Protein AF-A0A7W4EE30-F1 (afdb_monomer)

Structure (mmCIF, N/CA/C/O backbone):
data_AF-A0A7W4EE30-F1
#
_entry.id   AF-A0A7W4EE30-F1
#
loop_
_atom_site.group_PDB
_atom_site.id
_atom_site.type_symbol
_atom_site.label_atom_id
_atom_site.label_alt_id
_atom_site.label_comp_id
_atom_site.label_asym_id
_atom_site.label_entity_id
_atom_site.label_seq_id
_atom_site.pdbx_PDB_ins_code
_atom_site.Cartn_x
_atom_site.Cartn_y
_atom_site.Cartn_z
_atom_site.occupancy
_atom_site.B_iso_or_equiv
_atom_site.auth_seq_id
_atom_site.auth_comp_id
_atom_site.auth_asym_id
_atom_site.auth_atom_id
_atom_site.pdbx_PDB_model_num
ATOM 1 N N . MET A 1 1 ? 10.789 23.198 -12.317 1.00 53.81 1 MET A N 1
ATOM 2 C CA . MET A 1 1 ? 10.100 22.170 -13.122 1.00 53.81 1 MET A CA 1
ATOM 3 C C . MET A 1 1 ? 8.878 21.714 -12.362 1.00 53.81 1 MET A C 1
ATOM 5 O O . MET A 1 1 ? 9.008 21.386 -11.187 1.00 53.81 1 MET A O 1
ATOM 9 N N . THR A 1 2 ? 7.709 21.727 -12.994 1.00 63.34 2 THR A N 1
ATOM 10 C CA . THR A 1 2 ? 6.541 21.021 -12.452 1.00 63.34 2 THR A CA 1
ATOM 11 C C . THR A 1 2 ? 6.756 19.510 -12.590 1.00 63.34 2 THR A C 1
ATOM 13 O O . THR A 1 2 ? 7.568 19.068 -13.407 1.00 63.34 2 THR A O 1
ATOM 16 N N . TYR A 1 3 ? 6.055 18.710 -11.785 1.00 61.31 3 TYR A N 1
ATOM 17 C CA . TYR A 1 3 ? 6.127 17.244 -11.855 1.00 61.31 3 TYR A CA 1
ATOM 18 C C . TYR A 1 3 ? 5.843 16.723 -13.278 1.00 61.31 3 TYR A C 1
ATOM 20 O O . TYR A 1 3 ? 6.519 15.812 -13.751 1.00 61.31 3 TYR A O 1
ATOM 28 N N . ASP A 1 4 ? 4.943 17.396 -13.998 1.00 73.88 4 ASP A N 1
ATOM 29 C CA . ASP A 1 4 ? 4.566 17.063 -15.374 1.00 73.88 4 ASP A CA 1
ATOM 30 C C . ASP A 1 4 ? 5.704 17.288 -16.382 1.00 73.88 4 ASP A C 1
ATOM 32 O O . ASP A 1 4 ? 5.895 16.485 -17.292 1.00 73.88 4 ASP A O 1
ATOM 36 N N . GLN A 1 5 ? 6.520 18.334 -16.201 1.00 82.12 5 GLN A N 1
ATOM 37 C CA . GLN A 1 5 ? 7.685 18.588 -17.060 1.00 82.12 5 GLN A CA 1
ATOM 38 C C . GLN A 1 5 ? 8.786 17.547 -16.847 1.00 82.12 5 GLN A C 1
ATOM 40 O O . GLN A 1 5 ? 9.398 17.089 -17.811 1.00 82.12 5 GLN A O 1
ATOM 45 N N . ALA A 1 6 ? 9.026 17.160 -15.590 1.00 81.12 6 ALA A N 1
ATOM 46 C CA . ALA A 1 6 ? 9.995 16.120 -15.265 1.00 81.12 6 ALA A CA 1
ATOM 47 C C . ALA A 1 6 ? 9.551 14.763 -15.829 1.00 81.12 6 ALA A C 1
ATOM 49 O O . ALA A 1 6 ? 10.346 14.089 -16.475 1.00 81.12 6 ALA A O 1
ATOM 50 N N . GLY A 1 7 ? 8.274 14.401 -15.662 1.00 86.62 7 GLY A N 1
ATOM 51 C CA . GLY A 1 7 ? 7.726 13.161 -16.212 1.00 86.62 7 GLY A CA 1
ATOM 52 C C . GLY A 1 7 ? 7.786 13.103 -17.740 1.00 86.62 7 GLY A C 1
ATOM 53 O O . GLY A 1 7 ? 8.198 12.085 -18.293 1.00 86.62 7 GLY A O 1
ATOM 54 N N . ALA A 1 8 ? 7.453 14.203 -18.425 1.00 89.06 8 ALA A N 1
ATOM 55 C CA . ALA A 1 8 ? 7.544 14.289 -19.883 1.00 89.06 8 ALA A CA 1
ATOM 56 C C . ALA A 1 8 ? 8.989 14.147 -20.386 1.00 89.06 8 ALA A C 1
ATOM 58 O O . ALA A 1 8 ? 9.242 13.404 -21.334 1.00 89.06 8 ALA A O 1
ATOM 59 N N . LEU A 1 9 ? 9.948 14.813 -19.732 1.00 92.94 9 LEU A N 1
ATOM 60 C CA . LEU A 1 9 ? 11.363 14.687 -20.075 1.00 92.94 9 LEU A CA 1
ATOM 61 C C . LEU A 1 9 ? 11.877 13.267 -19.818 1.00 92.94 9 LEU A C 1
ATOM 63 O O . LEU A 1 9 ? 12.539 12.700 -20.682 1.00 92.94 9 LEU A O 1
ATOM 67 N N . SER A 1 10 ? 11.557 12.674 -18.665 1.00 93.38 10 SER A N 1
ATOM 68 C CA . SER A 1 10 ? 11.936 11.294 -18.354 1.00 93.38 10 SER A CA 1
ATOM 69 C C . SER A 1 10 ? 11.378 10.316 -19.384 1.00 93.38 10 SER A C 1
ATOM 71 O O . SER A 1 10 ? 12.135 9.508 -19.911 1.00 93.38 10 SER A O 1
ATOM 73 N N . GLY A 1 11 ? 10.094 10.432 -19.735 1.00 93.56 11 GLY A N 1
ATOM 74 C CA . GLY A 1 11 ? 9.482 9.608 -20.778 1.00 93.56 11 GLY A CA 1
ATOM 75 C C . GLY A 1 11 ? 10.150 9.796 -22.142 1.00 93.56 11 GLY A C 1
ATOM 76 O O . GLY A 1 11 ? 10.454 8.820 -22.822 1.00 93.56 11 GLY A O 1
ATOM 77 N N . PHE A 1 12 ? 10.459 11.039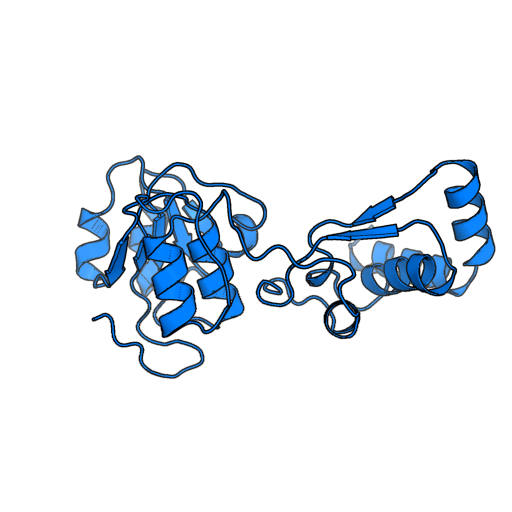 -22.527 1.00 95.12 12 PHE A N 1
ATOM 78 C CA . PHE A 1 12 ? 11.202 11.315 -23.758 1.00 95.12 12 PHE A CA 1
ATOM 79 C C . PHE A 1 12 ? 12.584 10.652 -23.758 1.00 95.12 12 PHE A C 1
ATOM 81 O O . PHE A 1 12 ? 12.954 10.030 -24.749 1.00 95.12 12 PHE A O 1
ATOM 88 N N . LEU A 1 13 ? 13.338 10.758 -22.660 1.00 96.62 13 LEU A N 1
ATOM 89 C CA . LEU A 1 13 ? 14.673 10.168 -22.550 1.00 96.62 13 LEU A CA 1
ATOM 90 C C . LEU A 1 13 ? 14.630 8.639 -22.626 1.00 96.62 13 LEU A C 1
ATOM 92 O O . LEU A 1 13 ? 15.415 8.067 -23.375 1.00 96.62 13 LEU A O 1
ATOM 96 N N . ILE A 1 14 ? 13.698 8.001 -21.910 1.00 96.62 14 ILE A N 1
ATOM 97 C CA . ILE A 1 14 ? 13.498 6.542 -21.938 1.00 96.62 14 ILE A CA 1
ATOM 98 C C . ILE A 1 14 ? 13.204 6.073 -23.363 1.00 96.62 14 ILE A C 1
ATOM 100 O O . ILE A 1 14 ? 13.838 5.143 -23.848 1.00 96.62 14 ILE A O 1
ATOM 104 N N . ASN A 1 15 ? 12.302 6.765 -24.062 1.00 94.81 15 ASN A N 1
ATOM 105 C CA . ASN A 1 15 ? 11.901 6.386 -25.414 1.00 94.81 15 ASN A CA 1
ATOM 106 C C . ASN A 1 15 ? 12.975 6.683 -26.469 1.00 94.81 15 ASN A C 1
ATOM 108 O O . ASN A 1 15 ? 13.097 5.955 -27.451 1.00 94.81 15 ASN A O 1
ATOM 112 N N . LYS A 1 16 ? 13.727 7.780 -26.317 1.00 97.62 16 LYS A N 1
ATOM 113 C CA . LYS A 1 16 ? 14.673 8.247 -27.340 1.00 97.62 16 LYS A CA 1
ATOM 114 C C . LYS A 1 16 ? 16.077 7.668 -27.172 1.00 97.62 16 LYS A C 1
ATOM 116 O O . LYS A 1 16 ? 16.767 7.501 -28.176 1.00 97.62 16 LYS A O 1
ATOM 121 N N . TYR A 1 17 ? 16.494 7.389 -25.938 1.00 97.62 17 TYR A N 1
ATOM 122 C CA . TYR A 1 17 ? 17.862 6.989 -25.596 1.00 97.62 17 TYR A CA 1
ATOM 123 C C . TYR A 1 17 ? 17.937 5.770 -24.646 1.00 97.62 17 TYR A C 1
ATOM 125 O O . TYR A 1 17 ? 18.686 5.817 -23.664 1.00 97.62 17 TYR A O 1
ATOM 133 N N . PRO A 1 18 ? 17.189 4.677 -24.896 1.00 97.00 18 PRO A N 1
ATOM 134 C CA . PRO A 1 18 ? 17.162 3.519 -23.997 1.00 97.00 18 PRO A CA 1
ATOM 135 C C . PRO A 1 18 ? 18.543 2.864 -23.840 1.00 97.00 18 PRO A C 1
ATOM 137 O O . PRO A 1 18 ? 18.979 2.600 -22.721 1.00 97.00 18 PRO A O 1
ATOM 140 N N . GLU A 1 19 ? 19.282 2.698 -24.940 1.00 97.38 19 GLU A N 1
ATOM 141 C CA . GLU A 1 19 ? 20.617 2.083 -24.940 1.00 97.38 19 GLU A CA 1
ATOM 142 C C . GLU A 1 19 ? 21.642 2.900 -24.154 1.00 97.38 19 GLU A C 1
ATOM 144 O O . GLU A 1 19 ? 22.445 2.354 -23.400 1.00 97.38 19 GLU A O 1
ATOM 149 N N . GLN A 1 20 ? 21.612 4.229 -24.282 1.00 98.06 20 GLN A N 1
ATOM 150 C CA . GLN A 1 20 ? 22.512 5.104 -23.535 1.00 98.06 20 GLN A CA 1
ATOM 151 C C . GLN A 1 20 ? 22.207 5.045 -22.039 1.00 98.06 20 GLN A C 1
ATOM 153 O O . GLN A 1 20 ? 23.133 5.026 -21.229 1.00 98.06 20 GLN A O 1
ATOM 158 N N . ILE A 1 21 ? 20.925 4.990 -21.667 1.00 97.44 21 ILE A N 1
ATOM 159 C CA . ILE A 1 21 ? 20.506 4.811 -20.276 1.00 97.44 21 ILE A CA 1
ATOM 160 C C . ILE A 1 21 ? 21.043 3.479 -19.744 1.00 97.44 21 ILE A C 1
ATOM 162 O O . ILE A 1 21 ? 21.737 3.472 -18.728 1.00 97.44 21 ILE A O 1
ATOM 166 N N . LEU A 1 22 ? 20.798 2.370 -20.447 1.00 97.50 22 LEU A N 1
ATOM 167 C CA . LEU A 1 22 ? 21.276 1.044 -20.048 1.00 97.50 22 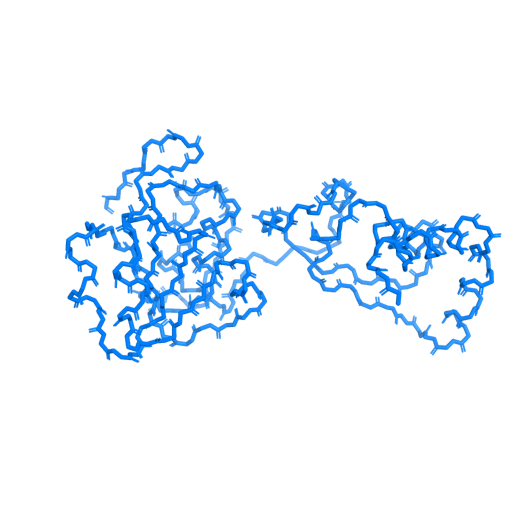LEU A CA 1
ATOM 168 C C . LEU A 1 22 ? 22.805 0.993 -19.951 1.00 97.50 22 LEU A C 1
ATOM 170 O O . LEU A 1 22 ? 23.330 0.474 -18.969 1.00 97.50 22 LEU A O 1
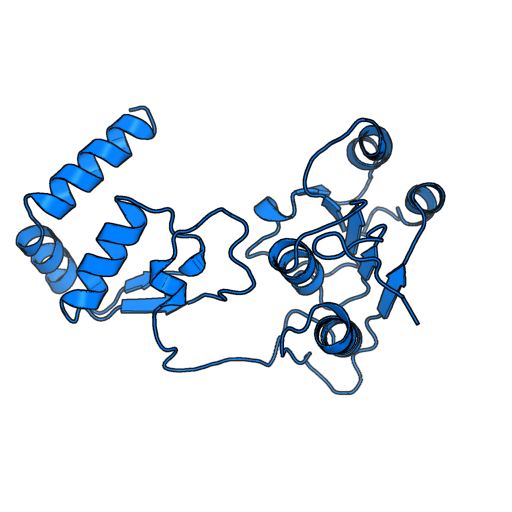ATOM 174 N N . TRP A 1 23 ? 23.532 1.581 -20.903 1.00 97.44 23 TRP A N 1
ATOM 175 C CA . TRP A 1 23 ? 24.995 1.657 -20.877 1.00 97.44 23 TRP A CA 1
ATOM 176 C C . TRP A 1 23 ? 25.520 2.444 -19.666 1.00 97.44 23 TRP A C 1
ATOM 178 O O . TRP A 1 23 ? 26.427 1.984 -18.963 1.00 97.44 23 TRP A O 1
ATOM 188 N N . ILE A 1 24 ? 24.924 3.604 -19.363 1.00 97.31 24 ILE A N 1
ATOM 189 C CA . ILE A 1 24 ? 25.284 4.393 -18.175 1.00 97.31 24 ILE A CA 1
ATOM 190 C C . ILE A 1 24 ? 25.030 3.586 -16.901 1.00 97.31 24 ILE A C 1
ATOM 192 O O . ILE A 1 24 ? 25.849 3.619 -15.986 1.00 97.31 24 ILE A O 1
ATOM 196 N N . LEU A 1 25 ? 23.913 2.863 -16.822 1.00 97.50 25 LEU A N 1
ATOM 197 C CA . LEU A 1 25 ? 23.580 2.093 -15.629 1.00 97.50 25 LEU A CA 1
ATOM 198 C C . LEU A 1 25 ? 24.493 0.875 -15.477 1.00 97.50 25 LEU A C 1
ATOM 200 O O . LEU A 1 25 ? 25.035 0.671 -14.396 1.00 97.50 25 LEU A O 1
ATOM 204 N N . ARG A 1 26 ? 24.746 0.126 -16.558 1.00 96.38 26 ARG A N 1
ATOM 205 C CA . ARG A 1 26 ? 25.605 -1.074 -16.547 1.00 96.38 26 ARG A CA 1
ATOM 206 C C . ARG A 1 26 ? 27.058 -0.738 -16.226 1.00 96.38 26 ARG A C 1
ATOM 208 O O . ARG A 1 26 ? 27.754 -1.544 -15.627 1.00 96.38 26 ARG A O 1
ATOM 215 N N . SER A 1 27 ? 27.521 0.454 -16.604 1.00 97.19 27 SER A N 1
ATOM 216 C CA . SER A 1 27 ? 28.877 0.915 -16.273 1.00 97.19 27 SER A CA 1
ATOM 217 C C . SER A 1 27 ? 29.039 1.381 -14.822 1.00 97.19 27 SER A C 1
ATOM 219 O O . SER A 1 27 ? 30.166 1.615 -14.390 1.00 97.19 27 SER A O 1
ATOM 221 N N . ARG A 1 28 ? 27.940 1.549 -14.073 1.00 97.12 28 ARG A N 1
ATOM 222 C CA . ARG A 1 28 ? 27.950 2.158 -12.732 1.00 97.12 28 ARG A CA 1
ATOM 223 C C . ARG A 1 28 ? 27.355 1.292 -11.631 1.00 97.12 28 ARG A C 1
ATOM 225 O O . ARG A 1 28 ? 27.687 1.512 -10.471 1.00 97.12 28 ARG A O 1
ATOM 232 N N . PHE A 1 29 ? 26.460 0.373 -11.970 1.00 97.31 29 PHE A N 1
ATOM 233 C CA . PHE A 1 29 ? 25.704 -0.413 -11.008 1.00 97.31 29 PHE A CA 1
ATOM 234 C C . PHE A 1 29 ? 25.729 -1.885 -11.396 1.00 97.31 29 PHE A C 1
ATOM 236 O O . PHE A 1 29 ? 25.366 -2.239 -12.515 1.00 97.31 29 PHE A O 1
ATOM 243 N N . ASP A 1 30 ? 26.081 -2.736 -10.434 1.00 96.75 30 ASP A N 1
ATOM 244 C CA . ASP A 1 30 ? 25.972 -4.187 -10.589 1.00 96.75 30 ASP A CA 1
ATOM 245 C C . ASP A 1 30 ? 24.509 -4.641 -10.606 1.00 96.75 30 ASP A C 1
ATOM 247 O O . ASP A 1 30 ? 24.169 -5.621 -11.260 1.00 96.75 30 ASP A O 1
ATOM 251 N N . TYR A 1 31 ? 23.643 -3.941 -9.865 1.00 96.75 31 TYR A N 1
ATOM 252 C CA . TYR A 1 31 ? 22.203 -4.169 -9.840 1.00 96.75 31 TYR A CA 1
ATOM 253 C C . TYR A 1 31 ? 21.437 -2.937 -9.340 1.00 96.75 31 TYR A C 1
ATOM 255 O O . TYR A 1 31 ? 22.001 -2.041 -8.709 1.00 96.75 31 TYR A O 1
ATOM 263 N N . ILE A 1 32 ? 20.127 -2.915 -9.587 1.00 97.12 32 ILE A N 1
ATOM 264 C CA . ILE A 1 32 ? 19.184 -1.903 -9.089 1.00 97.12 32 ILE A CA 1
ATOM 265 C C . ILE A 1 32 ? 18.094 -2.596 -8.267 1.00 97.12 32 ILE A C 1
ATOM 267 O O . ILE A 1 32 ? 17.583 -3.640 -8.659 1.00 97.12 32 ILE A O 1
ATOM 271 N N . ILE A 1 33 ? 17.718 -2.017 -7.125 1.00 97.44 33 ILE A N 1
ATOM 272 C CA . ILE A 1 33 ? 16.571 -2.472 -6.327 1.00 97.44 33 ILE A CA 1
ATOM 273 C C . ILE A 1 33 ? 15.458 -1.438 -6.447 1.00 97.44 33 ILE A C 1
ATOM 275 O O . ILE A 1 33 ? 15.692 -0.249 -6.232 1.00 97.44 33 ILE A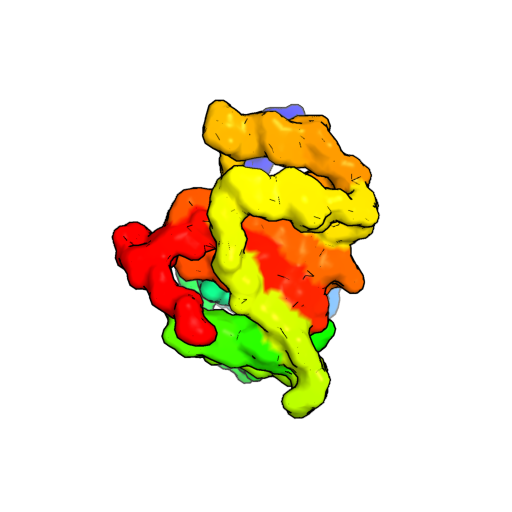 O 1
ATOM 279 N N . ILE A 1 34 ? 14.249 -1.901 -6.747 1.00 96.44 34 ILE A N 1
ATOM 280 C CA . ILE A 1 34 ? 13.035 -1.089 -6.734 1.00 96.44 34 ILE A CA 1
ATOM 281 C C . ILE A 1 34 ? 12.140 -1.624 -5.619 1.00 96.44 34 ILE A C 1
ATOM 283 O O . ILE A 1 34 ? 11.618 -2.731 -5.723 1.00 96.44 34 ILE A O 1
ATOM 287 N N . ASP A 1 35 ? 11.997 -0.844 -4.549 1.00 93.75 35 ASP A N 1
ATOM 288 C CA . ASP A 1 35 ? 11.079 -1.134 -3.445 1.00 93.75 35 ASP A CA 1
ATOM 289 C C . ASP A 1 35 ? 9.675 -0.589 -3.740 1.00 93.75 35 ASP A C 1
ATOM 291 O O . ASP A 1 35 ? 9.527 0.415 -4.440 1.00 93.75 35 ASP A O 1
ATOM 295 N N . GLU A 1 36 ? 8.652 -1.251 -3.199 1.00 92.75 36 GLU A N 1
ATOM 296 C CA . GLU A 1 36 ? 7.232 -0.989 -3.467 1.00 92.75 36 GLU A CA 1
ATOM 297 C C . GLU A 1 36 ? 6.915 -0.898 -4.977 1.00 92.75 36 GLU A C 1
ATOM 299 O O . GLU A 1 36 ? 6.183 -0.016 -5.434 1.00 92.75 36 GLU A O 1
ATOM 304 N N . ALA A 1 37 ? 7.474 -1.818 -5.770 1.00 95.88 37 ALA A N 1
ATOM 305 C CA . ALA A 1 37 ? 7.387 -1.812 -7.232 1.00 95.88 37 ALA A CA 1
ATOM 306 C C . ALA A 1 37 ? 5.940 -1.845 -7.774 1.00 95.88 37 ALA A C 1
ATOM 308 O O . ALA A 1 37 ? 5.664 -1.295 -8.839 1.00 95.88 37 ALA A O 1
ATOM 309 N N . GLN A 1 38 ? 4.990 -2.391 -7.012 1.00 95.12 38 GLN A N 1
ATOM 310 C CA . GLN A 1 38 ? 3.558 -2.362 -7.327 1.00 95.12 38 GLN A CA 1
ATOM 311 C C . GLN A 1 38 ? 2.932 -0.959 -7.294 1.00 95.12 38 GLN A C 1
ATOM 313 O O . GLN A 1 38 ? 1.811 -0.784 -7.761 1.00 95.12 38 GLN A O 1
ATOM 318 N N . ASP A 1 39 ? 3.596 0.028 -6.682 1.00 94.81 39 ASP A N 1
ATOM 319 C CA . ASP A 1 39 ? 3.132 1.419 -6.613 1.00 94.81 39 ASP A CA 1
ATOM 320 C C . ASP A 1 39 ? 3.726 2.294 -7.732 1.00 94.81 39 ASP A C 1
ATO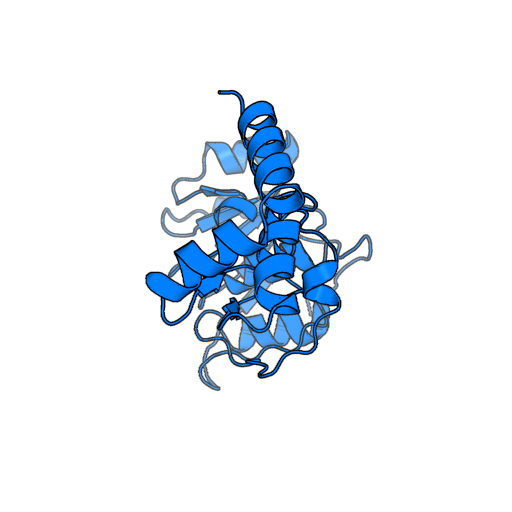M 322 O O . ASP A 1 39 ? 3.435 3.496 -7.790 1.00 94.81 39 ASP A O 1
ATOM 326 N N . LEU A 1 40 ? 4.555 1.733 -8.623 1.00 94.31 40 LEU A N 1
ATOM 327 C CA . LEU A 1 40 ? 5.047 2.458 -9.792 1.00 94.31 40 LEU A CA 1
ATOM 328 C C . LEU A 1 40 ? 3.864 2.872 -10.667 1.00 94.31 40 LEU A C 1
ATOM 330 O O . LEU A 1 40 ? 3.170 2.045 -11.246 1.00 94.31 40 LEU A O 1
ATOM 334 N N . GLN A 1 41 ? 3.615 4.177 -10.741 1.00 92.00 41 GLN A N 1
ATOM 335 C CA . GLN A 1 41 ? 2.558 4.730 -11.582 1.00 92.00 41 GLN A CA 1
ATOM 336 C C . GLN A 1 41 ? 2.882 4.508 -13.059 1.00 92.00 41 GLN A C 1
ATOM 338 O O . GLN A 1 41 ? 4.036 4.674 -13.468 1.00 92.00 41 GLN A O 1
ATOM 343 N N . SER A 1 42 ? 1.849 4.203 -13.848 1.00 89.62 42 SER A N 1
ATOM 344 C CA . SER A 1 42 ? 1.958 4.095 -15.303 1.00 89.62 42 SER A CA 1
ATOM 345 C C . SER A 1 42 ? 2.594 5.345 -15.921 1.00 89.62 42 SER A C 1
ATOM 347 O O . SER A 1 42 ? 2.392 6.469 -15.450 1.00 89.62 42 SER A O 1
ATOM 349 N N . GLY A 1 43 ? 3.357 5.135 -16.993 1.00 90.38 43 GLY A N 1
ATOM 350 C CA . GLY A 1 43 ? 4.216 6.142 -17.611 1.00 90.38 43 GLY A CA 1
ATOM 351 C C . GLY A 1 43 ? 5.669 5.974 -17.174 1.00 90.38 43 GLY A C 1
ATOM 352 O O . GLY A 1 43 ? 6.087 4.884 -16.796 1.00 90.38 43 GLY A O 1
ATOM 353 N N . PHE A 1 44 ? 6.439 7.067 -17.171 1.00 92.75 44 PHE A N 1
ATOM 354 C CA . PHE A 1 44 ? 7.909 7.009 -17.152 1.00 92.75 44 PHE A CA 1
ATOM 355 C C . PHE A 1 44 ? 8.536 6.165 -16.025 1.00 92.75 44 PHE A C 1
ATOM 357 O O . PHE A 1 44 ? 9.631 5.645 -16.203 1.00 92.75 44 PHE A O 1
ATOM 364 N N . ARG A 1 45 ? 7.894 6.044 -14.854 1.00 93.38 45 ARG A N 1
ATOM 365 C CA . ARG A 1 45 ? 8.415 5.231 -13.741 1.00 93.38 45 ARG A CA 1
ATOM 366 C C . ARG A 1 45 ? 8.286 3.740 -14.024 1.00 93.38 45 ARG A C 1
ATOM 368 O O . ARG A 1 45 ? 9.254 3.006 -13.851 1.00 93.38 45 ARG A O 1
ATOM 375 N N . GLU A 1 46 ? 7.100 3.317 -14.448 1.00 94.88 46 GLU A N 1
ATOM 376 C CA . GLU A 1 46 ? 6.847 1.941 -14.867 1.00 94.88 46 GLU A CA 1
ATOM 377 C C . GLU A 1 46 ? 7.625 1.615 -16.150 1.00 94.88 46 GLU A C 1
ATOM 379 O O . GLU A 1 46 ? 8.259 0.570 -16.221 1.00 94.88 46 GLU A O 1
ATOM 384 N N . ASP A 1 47 ? 7.671 2.537 -17.115 1.00 95.56 47 ASP A N 1
ATOM 385 C CA . ASP A 1 47 ? 8.401 2.360 -18.378 1.00 95.56 47 ASP A CA 1
ATOM 386 C C . ASP A 1 47 ? 9.912 2.227 -18.155 1.00 95.56 47 ASP A C 1
ATOM 388 O O . ASP A 1 47 ? 10.572 1.431 -18.816 1.00 95.56 47 ASP A O 1
ATOM 392 N N . PHE A 1 48 ? 10.475 2.962 -17.192 1.00 96.31 48 PHE A N 1
ATOM 393 C CA . PHE A 1 48 ? 11.875 2.795 -16.813 1.00 96.31 48 PHE A CA 1
ATOM 394 C C . PHE A 1 48 ? 12.130 1.429 -16.171 1.00 96.31 48 PHE A C 1
ATOM 396 O O . PHE A 1 48 ? 13.117 0.776 -16.494 1.00 96.31 48 PHE A O 1
ATOM 403 N N . ALA A 1 49 ? 11.248 0.976 -15.279 1.00 96.94 49 ALA A N 1
ATOM 404 C CA . ALA A 1 49 ? 11.391 -0.336 -14.657 1.00 96.94 49 ALA A CA 1
ATOM 405 C C . ALA A 1 49 ? 11.260 -1.475 -15.688 1.00 96.94 49 ALA A C 1
ATOM 407 O O . ALA A 1 49 ? 12.067 -2.403 -15.653 1.00 96.94 49 ALA A O 1
ATOM 408 N N . LYS A 1 50 ? 10.333 -1.348 -16.650 1.00 96.75 50 LYS A N 1
ATOM 409 C CA . LYS A 1 50 ? 10.222 -2.222 -17.829 1.00 96.75 50 LYS A CA 1
ATOM 410 C C . LYS A 1 50 ? 11.494 -2.215 -18.661 1.00 96.75 50 LYS A C 1
ATOM 412 O O . LYS A 1 50 ? 12.024 -3.276 -18.938 1.00 96.75 50 LYS A O 1
ATOM 417 N N . LEU A 1 51 ? 12.042 -1.038 -18.980 1.00 97.62 51 LEU A N 1
ATOM 418 C CA . LEU A 1 51 ? 13.294 -0.924 -19.733 1.00 97.62 51 LEU A CA 1
ATOM 419 C C . LEU A 1 51 ? 14.419 -1.738 -19.080 1.00 97.62 51 LEU A C 1
ATOM 421 O O . LEU A 1 51 ? 15.145 -2.435 -19.782 1.00 97.62 51 LEU A O 1
ATOM 425 N N . LEU A 1 52 ? 14.568 -1.661 -17.754 1.00 97.44 52 LEU A N 1
ATOM 426 C CA . LEU A 1 52 ? 15.567 -2.455 -17.035 1.00 97.44 52 LEU A CA 1
ATOM 427 C C . LEU A 1 52 ? 15.263 -3.955 -17.117 1.00 97.44 52 LEU A C 1
ATOM 429 O O . LEU A 1 52 ? 16.149 -4.736 -17.456 1.00 97.44 52 LEU A O 1
ATOM 433 N N . TYR A 1 53 ? 14.025 -4.339 -16.810 1.00 96.31 53 TYR A N 1
ATOM 434 C CA . TYR A 1 53 ? 13.595 -5.734 -16.748 1.00 96.31 53 TYR A CA 1
ATOM 435 C C . TYR A 1 53 ? 13.666 -6.431 -18.115 1.00 96.31 53 TYR A C 1
ATOM 437 O O . TYR A 1 53 ? 14.295 -7.475 -18.237 1.00 96.31 53 TYR A O 1
ATOM 445 N N . ASP A 1 54 ? 13.105 -5.813 -19.155 1.00 95.81 54 ASP A N 1
ATOM 446 C CA . ASP A 1 54 ? 12.994 -6.368 -20.510 1.00 95.81 54 ASP A CA 1
ATOM 447 C C . ASP A 1 54 ? 14.349 -6.459 -21.236 1.00 95.81 54 ASP A C 1
ATOM 449 O O . ASP A 1 54 ? 14.460 -7.135 -22.256 1.00 95.81 54 ASP A O 1
ATOM 453 N N . ASN A 1 55 ? 15.382 -5.774 -20.732 1.00 96.44 55 ASN A N 1
ATOM 454 C CA . ASN A 1 55 ? 16.738 -5.789 -21.293 1.00 96.44 55 ASN A CA 1
ATOM 455 C C . ASN A 1 55 ? 17.735 -6.545 -20.407 1.00 96.44 55 ASN A C 1
ATOM 457 O O . ASN A 1 55 ? 18.934 -6.240 -20.436 1.00 96.44 55 ASN A O 1
ATOM 461 N N . ASP A 1 56 ? 17.254 -7.482 -19.585 1.00 94.19 56 ASP A N 1
ATOM 462 C CA . ASP A 1 56 ? 18.067 -8.329 -18.704 1.00 94.19 56 ASP A CA 1
ATOM 463 C C . ASP A 1 56 ? 19.061 -7.526 -17.843 1.00 94.19 56 ASP A C 1
ATOM 465 O O . ASP A 1 56 ? 20.188 -7.957 -17.567 1.00 94.19 56 ASP A O 1
ATOM 469 N N . PHE A 1 57 ? 18.693 -6.301 -17.449 1.00 96.69 57 PHE A N 1
ATOM 470 C CA . PHE A 1 57 ? 19.469 -5.564 -16.462 1.00 96.69 57 PHE A CA 1
ATOM 471 C C . PHE A 1 57 ? 19.261 -6.236 -15.096 1.00 96.69 57 PHE A C 1
ATOM 473 O O . PHE A 1 57 ? 18.120 -6.565 -14.768 1.00 96.69 57 PHE A O 1
ATOM 480 N N . PRO A 1 58 ? 20.298 -6.404 -14.252 1.00 95.31 58 PRO A N 1
ATOM 481 C CA . PRO A 1 58 ? 20.124 -6.992 -12.926 1.00 95.31 58 PRO A CA 1
ATOM 482 C C . PRO A 1 58 ? 19.249 -6.100 -12.028 1.00 95.31 58 PRO A C 1
ATOM 484 O O . PRO A 1 58 ? 19.726 -5.197 -11.340 1.00 95.31 58 PRO A O 1
ATOM 487 N N . VAL A 1 59 ? 17.938 -6.328 -12.042 1.00 96.69 59 VAL A N 1
ATOM 488 C CA . VAL A 1 59 ? 16.953 -5.576 -11.262 1.00 96.69 59 VAL A CA 1
ATOM 489 C C . VAL A 1 59 ? 16.269 -6.497 -10.259 1.00 96.69 59 VAL A C 1
ATOM 491 O O . VAL A 1 59 ? 15.914 -7.628 -10.571 1.00 96.69 59 VAL A O 1
ATOM 494 N N . ARG A 1 60 ? 16.092 -6.018 -9.026 1.00 96.62 60 ARG A N 1
ATOM 495 C CA . ARG A 1 60 ? 15.317 -6.701 -7.985 1.00 96.62 60 ARG A CA 1
ATOM 496 C C . ARG A 1 60 ? 14.078 -5.880 -7.682 1.00 96.62 60 ARG A C 1
ATOM 498 O O . ARG A 1 60 ? 14.179 -4.784 -7.130 1.00 96.62 60 ARG A O 1
ATOM 505 N N . LEU A 1 61 ? 12.924 -6.416 -8.053 1.00 96.75 61 LEU A N 1
ATOM 506 C CA . LEU A 1 61 ? 11.629 -5.797 -7.812 1.00 96.75 61 LEU A CA 1
ATOM 507 C C . LEU A 1 61 ? 11.070 -6.348 -6.500 1.00 96.75 61 LEU A C 1
ATOM 509 O O . LEU A 1 61 ? 10.802 -7.540 -6.386 1.00 96.75 61 LEU A O 1
ATOM 513 N N . LEU A 1 62 ? 10.928 -5.488 -5.497 1.00 95.56 62 LEU A N 1
ATOM 514 C CA . LEU A 1 62 ? 10.343 -5.834 -4.208 1.00 95.56 62 LEU A CA 1
ATOM 515 C C . LEU A 1 62 ? 8.968 -5.179 -4.120 1.00 95.56 62 LEU A C 1
ATOM 517 O O . LEU A 1 62 ? 8.832 -3.973 -4.321 1.00 95.56 62 LEU A O 1
ATOM 521 N N . GLY A 1 63 ? 7.940 -5.963 -3.826 1.00 93.69 63 GLY A N 1
ATOM 522 C CA . GLY A 1 63 ? 6.583 -5.447 -3.755 1.00 93.69 63 GLY A CA 1
ATOM 523 C C . GLY A 1 63 ? 5.574 -6.494 -3.318 1.00 93.69 63 GLY A C 1
ATOM 524 O O . GLY A 1 63 ? 5.885 -7.672 -3.174 1.00 93.69 63 GLY A O 1
ATOM 525 N N . ASP A 1 64 ? 4.351 -6.031 -3.096 1.00 93.50 64 ASP A N 1
ATOM 526 C CA . ASP A 1 64 ? 3.194 -6.862 -2.771 1.00 93.50 64 ASP A CA 1
ATOM 527 C C . ASP A 1 64 ? 1.985 -6.297 -3.516 1.00 93.50 64 ASP A C 1
ATOM 529 O O . ASP A 1 64 ? 1.491 -5.218 -3.170 1.00 93.50 64 ASP A O 1
ATOM 533 N N . SER A 1 65 ? 1.508 -7.016 -4.534 1.00 92.19 65 SER A N 1
ATOM 534 C CA . SER A 1 65 ? 0.361 -6.636 -5.369 1.00 92.19 65 SER A CA 1
ATOM 535 C C . SER A 1 65 ? -0.911 -6.378 -4.561 1.00 92.19 65 SER A C 1
ATOM 537 O O . SER A 1 65 ? -1.712 -5.511 -4.919 1.00 92.19 65 SER A O 1
ATOM 539 N N . ASN A 1 66 ? -1.072 -7.034 -3.406 1.00 93.31 66 ASN A N 1
ATOM 540 C CA . ASN A 1 66 ? -2.194 -6.775 -2.508 1.00 93.31 66 ASN A CA 1
ATOM 541 C C . ASN A 1 66 ? -2.074 -5.420 -1.797 1.00 93.31 66 ASN A C 1
ATOM 543 O O . ASN A 1 66 ? -3.029 -4.994 -1.156 1.00 93.31 66 ASN A O 1
ATOM 547 N N . GLN A 1 67 ? -0.943 -4.715 -1.894 1.00 93.19 67 GLN A N 1
ATOM 548 C CA . GLN A 1 67 ? -0.708 -3.401 -1.284 1.00 93.19 67 GLN A CA 1
ATOM 549 C C . GLN A 1 67 ? -0.623 -2.252 -2.293 1.00 93.19 67 GLN A C 1
ATOM 551 O O . GLN A 1 67 ? -0.245 -1.155 -1.882 1.00 93.19 67 GLN A O 1
ATOM 556 N N . ASN A 1 68 ? -0.987 -2.428 -3.571 1.00 94.31 68 ASN A N 1
ATOM 557 C CA . ASN A 1 68 ? -1.071 -1.297 -4.507 1.00 94.31 68 ASN A CA 1
ATOM 558 C C . ASN A 1 68 ? -2.210 -0.350 -4.086 1.00 94.31 68 ASN A C 1
ATOM 560 O O . ASN A 1 68 ? -3.373 -0.531 -4.450 1.00 94.31 68 ASN A O 1
ATOM 564 N N . ILE A 1 69 ? -1.884 0.643 -3.256 1.00 92.75 69 ILE A N 1
ATOM 565 C CA . ILE A 1 69 ? -2.820 1.652 -2.732 1.00 92.75 69 ILE A CA 1
ATOM 566 C C . ILE A 1 69 ? -2.525 3.046 -3.283 1.00 92.75 69 ILE A C 1
ATOM 568 O O . ILE A 1 69 ? -3.332 3.963 -3.097 1.00 92.75 69 ILE A O 1
ATOM 572 N N . ASN A 1 70 ? -1.386 3.216 -3.958 1.00 91.25 70 ASN A N 1
ATOM 573 C CA . ASN A 1 70 ? -0.967 4.483 -4.550 1.00 91.25 70 ASN A CA 1
ATOM 574 C C . ASN A 1 70 ? -1.358 4.623 -6.028 1.00 91.25 70 ASN A C 1
ATOM 576 O O . ASN A 1 70 ? -1.129 5.686 -6.605 1.00 91.25 70 ASN A O 1
ATOM 580 N N . GLY A 1 71 ? -2.042 3.620 -6.589 1.00 89.06 71 GLY A N 1
ATOM 581 C CA . GLY A 1 71 ? -2.488 3.634 -7.980 1.00 89.06 71 GLY A CA 1
ATOM 582 C C . GLY A 1 71 ? -1.331 3.376 -8.937 1.00 89.06 71 GLY A C 1
ATOM 583 O O . GLY A 1 71 ? -1.219 4.067 -9.946 1.00 89.06 71 GLY A 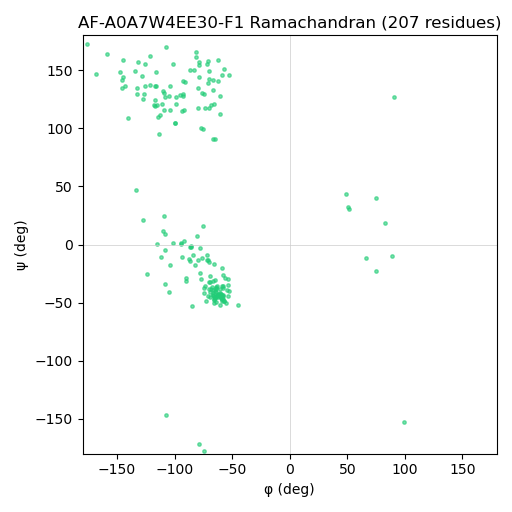O 1
ATOM 584 N N . GLY A 1 72 ? -0.445 2.445 -8.574 1.00 91.62 72 GLY A N 1
ATOM 585 C CA . GLY A 1 72 ? 0.536 1.906 -9.505 1.00 91.62 72 GLY A CA 1
ATOM 586 C C . GLY A 1 72 ? -0.153 1.192 -10.665 1.00 91.62 72 GLY A C 1
ATOM 587 O O . GLY A 1 72 ? -1.327 0.822 -10.549 1.00 91.62 72 GLY A O 1
ATOM 588 N N . GLY A 1 73 ? 0.557 1.047 -11.779 1.00 91.94 73 GLY A N 1
ATOM 589 C CA . GLY A 1 73 ? 0.039 0.364 -12.954 1.00 91.94 73 GLY A CA 1
ATOM 590 C C . GLY A 1 73 ? -0.003 -1.155 -12.794 1.00 91.94 73 GLY A C 1
ATOM 591 O O . GLY A 1 73 ? 0.293 -1.716 -11.735 1.00 91.94 73 GLY A O 1
ATOM 592 N N . ASP A 1 74 ? -0.420 -1.826 -13.864 1.00 92.50 74 ASP A N 1
ATOM 593 C CA . ASP A 1 74 ? -0.691 -3.264 -13.845 1.00 92.50 74 ASP A CA 1
ATOM 594 C C . ASP A 1 74 ? 0.541 -4.120 -14.142 1.00 92.50 74 ASP A C 1
ATOM 596 O O . ASP A 1 74 ? 0.499 -5.326 -13.912 1.00 92.50 74 ASP A O 1
ATOM 600 N N . TRP A 1 75 ? 1.636 -3.524 -14.626 1.00 95.31 75 TRP A N 1
ATOM 601 C CA . TRP A 1 75 ? 2.811 -4.274 -15.074 1.00 95.31 75 TRP A CA 1
ATOM 602 C C . TRP A 1 75 ? 3.374 -5.180 -13.981 1.00 95.31 75 TRP A C 1
ATOM 604 O O . TRP A 1 75 ? 3.548 -6.371 -14.215 1.00 95.31 75 TRP A O 1
ATOM 614 N N . PHE A 1 76 ? 3.574 -4.655 -12.768 1.00 95.38 76 PHE A N 1
ATOM 615 C CA . PHE A 1 76 ? 4.092 -5.452 -11.653 1.00 95.38 76 PHE A CA 1
ATOM 616 C C . PHE A 1 76 ? 3.199 -6.663 -11.339 1.00 95.38 76 PHE A C 1
ATOM 618 O O . PHE A 1 76 ? 3.703 -7.740 -11.048 1.00 95.38 76 PHE A O 1
ATOM 625 N N . ASN A 1 77 ? 1.874 -6.513 -11.448 1.00 91.38 77 ASN A N 1
ATOM 626 C CA . ASN A 1 77 ? 0.917 -7.591 -11.175 1.00 91.38 77 ASN A CA 1
ATOM 627 C C . ASN A 1 77 ? 0.909 -8.686 -12.255 1.00 91.38 77 ASN A C 1
ATOM 629 O O . ASN A 1 77 ? 0.294 -9.728 -12.048 1.00 91.38 77 ASN A O 1
ATOM 633 N N . GLN A 1 78 ? 1.528 -8.437 -13.411 1.00 93.62 78 GLN A N 1
ATOM 634 C CA . GLN A 1 78 ? 1.646 -9.393 -14.516 1.00 93.62 78 GLN A CA 1
ATOM 635 C C . GLN A 1 78 ? 2.952 -10.193 -14.456 1.00 93.62 78 GLN A C 1
ATOM 637 O O . GLN A 1 78 ? 3.111 -11.152 -15.210 1.00 93.62 78 GLN A O 1
ATOM 642 N N . LEU A 1 79 ? 3.886 -9.802 -13.586 1.00 93.62 79 LEU A N 1
ATOM 643 C CA . LEU A 1 79 ? 5.147 -10.506 -13.401 1.00 93.62 79 LEU A CA 1
ATOM 644 C C . LEU A 1 79 ? 4.940 -11.748 -12.535 1.00 93.62 79 LEU A C 1
ATOM 646 O O . LEU A 1 79 ? 4.171 -11.738 -11.574 1.00 93.62 79 LEU A O 1
ATOM 650 N N . ASN A 1 80 ? 5.682 -12.807 -12.847 1.00 92.25 80 ASN A N 1
ATOM 651 C CA . ASN A 1 80 ? 5.804 -13.944 -11.945 1.00 92.25 80 ASN A CA 1
ATOM 652 C C . ASN A 1 80 ? 6.823 -13.602 -10.858 1.00 92.25 80 ASN A C 1
ATOM 654 O O . ASN A 1 80 ? 7.901 -13.088 -11.153 1.00 92.25 80 ASN A O 1
ATOM 658 N N . SER A 1 81 ? 6.496 -13.899 -9.604 1.00 91.81 81 SER A N 1
ATOM 659 C CA . SER A 1 81 ? 7.447 -13.768 -8.505 1.00 91.81 81 SER A CA 1
ATOM 660 C C . SER A 1 81 ? 8.472 -14.898 -8.548 1.00 91.81 81 SER A C 1
ATOM 662 O O . SER A 1 81 ? 8.093 -16.071 -8.548 1.00 91.81 81 SER A O 1
ATOM 664 N N . ASP A 1 82 ? 9.756 -14.557 -8.472 1.00 93.06 82 ASP A N 1
ATOM 665 C CA . ASP A 1 82 ? 10.816 -15.550 -8.251 1.00 93.06 82 ASP A CA 1
ATOM 666 C C . ASP A 1 82 ? 10.748 -16.141 -6.834 1.00 93.06 82 ASP A C 1
ATOM 668 O O . ASP A 1 82 ? 11.081 -17.304 -6.603 1.00 93.06 82 ASP A O 1
ATOM 672 N N . GLU A 1 83 ? 10.314 -15.330 -5.864 1.00 93.69 83 GLU A N 1
ATOM 673 C CA . GLU A 1 83 ? 10.168 -15.720 -4.468 1.00 93.69 83 GLU A CA 1
ATOM 674 C C . GLU A 1 83 ? 8.969 -15.019 -3.818 1.00 93.69 83 GLU A C 1
ATOM 676 O O . GLU A 1 83 ? 8.812 -13.802 -3.915 1.00 93.69 83 GLU A O 1
ATOM 681 N N . GLU A 1 84 ? 8.167 -15.781 -3.071 1.00 92.06 84 GLU A N 1
ATOM 682 C CA . GLU A 1 84 ? 7.082 -15.248 -2.249 1.00 92.06 84 GLU A CA 1
ATOM 683 C C . GLU A 1 84 ? 7.402 -15.386 -0.756 1.00 92.06 84 GLU A C 1
ATOM 685 O O . GLU A 1 84 ? 7.785 -16.448 -0.254 1.00 92.06 84 GLU A O 1
ATOM 690 N N . LYS A 1 85 ? 7.215 -14.297 -0.005 1.00 91.19 85 LYS A N 1
ATOM 691 C CA . LYS A 1 85 ? 7.399 -14.266 1.452 1.00 91.19 85 LYS A CA 1
ATOM 692 C C . LYS A 1 85 ? 6.066 -14.033 2.151 1.00 91.19 85 LYS A C 1
ATOM 694 O O . LYS A 1 85 ? 5.671 -12.901 2.401 1.00 91.19 85 LYS A O 1
ATOM 699 N N . THR A 1 86 ? 5.416 -15.112 2.574 1.00 89.94 86 THR A N 1
ATOM 700 C CA . THR A 1 86 ? 4.141 -15.033 3.312 1.00 89.94 86 THR A CA 1
ATOM 701 C C . THR A 1 86 ? 4.318 -14.804 4.815 1.00 89.94 86 THR A C 1
ATOM 703 O O . THR A 1 86 ? 3.350 -14.545 5.523 1.00 89.94 86 THR A O 1
ATOM 706 N N . ARG A 1 87 ? 5.545 -14.878 5.349 1.00 90.56 87 ARG A N 1
ATOM 707 C CA . ARG A 1 87 ? 5.820 -14.640 6.776 1.00 90.56 87 ARG A CA 1
ATOM 708 C C . ARG A 1 87 ? 6.175 -13.180 7.041 1.00 90.56 87 ARG A C 1
ATOM 710 O O . ARG A 1 87 ? 7.229 -12.698 6.636 1.00 90.56 87 ARG A O 1
ATOM 717 N N . SER A 1 88 ? 5.327 -12.503 7.802 1.00 87.69 88 SER A N 1
ATOM 718 C CA . SER A 1 88 ? 5.500 -11.127 8.237 1.00 87.69 88 SER A CA 1
ATOM 719 C C . SER A 1 88 ? 6.187 -11.030 9.593 1.00 87.69 88 SER A C 1
ATOM 721 O O . SER A 1 88 ? 5.732 -11.571 10.598 1.00 87.69 88 SER A O 1
ATOM 723 N N . CYS A 1 89 ? 7.251 -10.234 9.643 1.00 85.75 89 CYS A N 1
ATOM 724 C CA . CYS A 1 89 ? 7.863 -9.775 10.892 1.00 85.75 89 CYS A CA 1
ATOM 725 C C . CYS A 1 89 ? 7.202 -8.503 11.450 1.00 85.75 89 CYS A C 1
ATOM 727 O O . CYS A 1 89 ? 7.636 -8.005 12.486 1.00 85.75 89 CYS A O 1
ATOM 729 N N . ARG A 1 90 ? 6.203 -7.950 10.748 1.00 83.12 90 ARG A N 1
ATOM 730 C CA . ARG A 1 90 ? 5.560 -6.659 11.055 1.00 83.12 90 ARG A CA 1
ATOM 731 C C . ARG A 1 90 ? 4.088 -6.794 11.444 1.00 83.12 90 ARG A C 1
ATOM 733 O O . ARG A 1 90 ? 3.458 -5.781 11.699 1.00 83.12 90 ARG A O 1
ATOM 740 N N . CYS A 1 91 ? 3.562 -8.017 11.470 1.00 88.00 91 CYS A N 1
ATOM 741 C CA . CYS A 1 91 ? 2.184 -8.371 11.802 1.00 88.00 91 CYS A CA 1
ATOM 742 C C . CYS A 1 91 ? 2.207 -9.535 12.796 1.00 88.00 91 CYS A C 1
ATOM 744 O O . CYS A 1 91 ? 2.983 -10.480 12.630 1.00 88.00 91 CYS A O 1
ATOM 746 N N . SER A 1 92 ? 1.390 -9.449 13.843 1.00 91.06 92 SER A N 1
ATOM 747 C CA . SER A 1 92 ? 1.170 -10.557 14.776 1.00 91.06 92 SER A CA 1
ATOM 748 C C . SER A 1 92 ? 0.334 -11.656 14.128 1.00 91.06 92 SER A C 1
ATOM 750 O O . SER A 1 92 ? -0.448 -11.409 13.212 1.00 91.06 92 SER A O 1
ATOM 752 N N . GLU A 1 93 ? 0.471 -12.886 14.611 1.00 92.50 93 GLU A N 1
ATOM 753 C CA . GLU A 1 93 ? -0.246 -14.035 14.064 1.00 92.50 93 GLU A CA 1
ATOM 754 C C . GLU A 1 93 ? -1.760 -13.893 14.238 1.00 92.50 93 GLU A C 1
ATOM 756 O O . GLU A 1 93 ? -2.496 -14.251 13.325 1.00 92.50 93 GLU A O 1
ATOM 761 N N . GLY A 1 94 ? -2.244 -13.303 15.337 1.00 92.50 94 GLY A N 1
ATOM 762 C CA . GLY A 1 94 ? -3.675 -13.030 15.506 1.00 92.50 94 GLY A CA 1
ATOM 763 C C . GLY A 1 94 ? -4.235 -12.051 14.461 1.00 92.50 94 GLY A C 1
ATOM 764 O O . GLY A 1 94 ? -5.263 -12.333 13.840 1.00 92.50 94 GLY A O 1
ATOM 765 N N . VAL A 1 95 ? -3.518 -10.958 14.170 1.00 94.06 95 VAL A N 1
ATOM 766 C CA . VAL A 1 95 ? -3.892 -10.005 13.108 1.00 94.06 95 VAL A CA 1
ATOM 767 C C . VAL A 1 95 ? -3.799 -10.658 11.730 1.00 94.06 95 VAL A C 1
ATOM 769 O O . VAL A 1 95 ? -4.717 -10.541 10.920 1.00 94.06 95 VAL A O 1
ATOM 772 N N . CYS A 1 96 ? -2.722 -11.394 11.467 1.00 94.44 96 CYS A N 1
ATOM 773 C CA . CYS A 1 96 ? -2.505 -12.087 10.204 1.00 94.44 96 CYS A CA 1
ATOM 774 C C . CYS A 1 96 ? -3.559 -13.186 9.968 1.00 94.44 96 CYS A C 1
ATOM 776 O O . CYS A 1 96 ? -4.086 -13.304 8.864 1.00 94.44 96 CYS A O 1
ATOM 778 N N . LYS A 1 97 ? -3.970 -13.921 11.008 1.00 94.00 97 LYS A N 1
ATOM 779 C CA . LYS A 1 97 ? -5.086 -14.876 10.952 1.00 94.00 97 LYS A CA 1
ATOM 780 C C . LYS A 1 97 ? -6.394 -14.197 10.573 1.00 94.00 97 LYS A C 1
ATOM 782 O O . LYS A 1 97 ? -7.103 -14.704 9.705 1.00 94.00 97 LYS A O 1
ATOM 787 N N . TRP A 1 98 ? -6.693 -13.050 11.179 1.00 94.50 98 TRP A N 1
ATOM 788 C CA . TRP A 1 98 ? -7.876 -12.274 10.822 1.00 94.50 98 TRP A CA 1
ATOM 789 C C . TRP A 1 98 ? -7.818 -11.801 9.362 1.00 94.50 98 TRP A C 1
ATOM 791 O O . TRP A 1 98 ? -8.798 -11.945 8.633 1.00 94.50 98 TRP A O 1
ATOM 801 N N . ILE A 1 99 ? -6.658 -11.319 8.895 1.00 95.31 99 ILE A N 1
ATOM 802 C CA . ILE A 1 99 ? -6.442 -10.934 7.488 1.00 95.31 99 ILE A CA 1
ATOM 803 C C . ILE A 1 99 ? -6.728 -12.117 6.557 1.00 95.31 99 ILE A C 1
ATOM 805 O O . ILE A 1 99 ? -7.492 -11.961 5.605 1.00 95.31 99 ILE A O 1
ATOM 809 N N . ARG A 1 100 ? -6.190 -13.308 6.844 1.00 95.38 100 ARG A N 1
ATOM 810 C CA . ARG A 1 100 ? -6.450 -14.509 6.034 1.00 95.38 100 ARG A CA 1
ATOM 811 C C . ARG A 1 100 ? -7.944 -14.835 5.955 1.00 95.38 100 ARG A C 1
ATOM 813 O O . ARG A 1 100 ? -8.448 -15.118 4.876 1.00 95.38 100 ARG A O 1
ATOM 820 N N . GLN A 1 101 ? -8.658 -14.763 7.079 1.00 94.62 101 GLN A N 1
ATOM 821 C CA . GLN A 1 101 ? -10.076 -15.133 7.160 1.00 94.62 101 GLN A CA 1
ATOM 822 C C . GLN A 1 101 ? -11.022 -14.102 6.535 1.00 94.62 101 GLN A C 1
ATOM 824 O O . GLN A 1 101 ? -12.030 -14.479 5.940 1.00 94.62 101 GLN A O 1
ATOM 829 N N . VAL A 1 102 ? -10.727 -12.810 6.693 1.00 94.81 102 VAL A N 1
ATOM 830 C CA . VAL A 1 102 ? -11.652 -11.728 6.325 1.00 94.81 102 VAL A CA 1
ATOM 831 C C . VAL A 1 102 ? -11.238 -11.018 5.044 1.00 94.81 102 VAL A C 1
ATOM 833 O O . VAL A 1 102 ? -12.087 -10.674 4.223 1.00 94.81 102 VAL A O 1
ATOM 836 N N . VAL A 1 103 ? -9.941 -10.771 4.876 1.00 94.62 103 VAL A N 1
ATOM 837 C CA . VAL A 1 103 ? -9.398 -10.036 3.728 1.00 94.62 103 VAL A CA 1
ATOM 838 C C . VAL A 1 103 ? -9.042 -10.979 2.579 1.00 94.62 103 VAL A C 1
ATOM 840 O O . VAL A 1 103 ? -9.135 -10.573 1.421 1.00 94.62 103 VAL A O 1
ATOM 843 N N . GLY A 1 104 ? -8.691 -12.229 2.894 1.00 94.44 104 GLY A N 1
ATOM 844 C CA . GLY A 1 104 ? -8.374 -13.271 1.915 1.00 94.44 104 GLY A CA 1
ATOM 845 C C . GLY A 1 104 ? -6.939 -13.225 1.391 1.00 94.44 104 GLY A C 1
ATOM 846 O O . GLY A 1 104 ? -6.669 -13.789 0.339 1.00 94.44 104 GLY A O 1
ATOM 847 N N . VAL A 1 105 ? -6.026 -12.545 2.094 1.00 94.19 105 VAL A N 1
ATOM 848 C CA . VAL A 1 105 ? -4.597 -12.497 1.739 1.00 94.19 105 VAL A CA 1
ATOM 849 C C . VAL A 1 105 ? -3.832 -13.500 2.594 1.00 94.19 105 VAL A C 1
ATOM 851 O O . VAL A 1 105 ? -3.942 -13.468 3.822 1.00 94.19 105 VAL A O 1
ATOM 854 N N . GLU A 1 106 ? -3.053 -14.377 1.961 1.00 94.31 106 GLU A N 1
ATOM 855 C CA . GLU A 1 106 ? -2.260 -15.390 2.655 1.00 94.31 106 GLU A CA 1
ATOM 856 C C . GLU A 1 106 ? -0.996 -14.785 3.291 1.00 94.31 106 GLU A C 1
ATOM 858 O O . GLU A 1 106 ? 0.013 -14.544 2.635 1.00 94.31 106 GLU A O 1
ATOM 863 N N . ILE A 1 107 ? -1.050 -14.538 4.602 1.00 93.88 107 ILE A N 1
ATOM 864 C CA . ILE A 1 107 ? 0.060 -13.977 5.379 1.00 93.88 107 ILE A CA 1
ATOM 865 C C . ILE A 1 107 ? 0.096 -14.572 6.785 1.00 93.88 107 ILE A C 1
ATOM 867 O O . ILE A 1 107 ? -0.953 -14.787 7.384 1.00 93.88 107 ILE A O 1
ATOM 871 N N . TYR A 1 108 ? 1.281 -14.797 7.346 1.00 93.00 108 TYR A N 1
ATOM 872 C CA . TYR A 1 108 ? 1.510 -15.399 8.662 1.00 93.00 108 TYR A CA 1
ATOM 873 C C . TYR A 1 108 ? 2.392 -14.490 9.516 1.00 93.00 108 TYR A C 1
ATOM 875 O O . TYR A 1 108 ? 3.381 -13.953 9.028 1.00 93.00 108 TYR A O 1
ATOM 883 N N . GLY A 1 109 ? 2.051 -14.303 10.785 1.00 88.44 109 GLY A N 1
ATOM 884 C CA . GLY A 1 109 ? 2.817 -13.472 11.707 1.00 88.44 109 GLY A CA 1
ATOM 885 C C . GLY A 1 109 ? 4.032 -14.191 12.293 1.00 88.44 109 GLY A C 1
ATOM 886 O O . GLY A 1 109 ? 4.180 -15.415 12.222 1.00 88.44 109 GLY A O 1
ATOM 887 N N . LYS A 1 110 ? 4.935 -13.421 12.907 1.00 73.06 110 LYS A N 1
ATOM 888 C CA . LYS A 1 110 ? 6.109 -13.970 13.598 1.00 73.06 110 LYS A CA 1
ATOM 889 C C . LYS A 1 110 ? 5.719 -14.488 14.989 1.00 73.06 110 LYS A C 1
ATOM 891 O O . LYS A 1 110 ? 5.367 -13.711 15.868 1.00 73.06 110 LYS A O 1
ATOM 896 N N . GLY A 1 111 ? 5.884 -15.795 15.198 1.00 66.50 111 GLY A N 1
ATOM 897 C CA . GLY A 1 111 ? 5.682 -16.466 16.487 1.00 66.50 111 GLY A CA 1
ATOM 898 C C . GLY A 1 111 ? 4.250 -16.972 16.673 1.00 66.50 111 GLY A C 1
ATOM 899 O O . GLY A 1 111 ? 3.300 -16.201 16.539 1.00 66.50 111 GLY A O 1
ATOM 900 N N . LYS A 1 112 ? 4.116 -18.267 17.007 1.00 55.12 112 LYS A N 1
ATOM 901 C CA . LYS A 1 112 ? 2.826 -18.943 17.252 1.00 55.12 112 LYS A CA 1
ATOM 902 C C . LYS A 1 112 ? 2.015 -18.301 18.391 1.00 55.12 112 LYS A C 1
ATOM 904 O O . LYS A 1 112 ? 0.799 -18.447 18.401 1.00 55.12 112 LYS A O 1
ATOM 909 N N . ASP A 1 113 ? 2.679 -17.539 19.262 1.00 54.50 113 ASP A N 1
ATOM 910 C CA . ASP A 1 113 ? 2.106 -16.968 20.488 1.00 54.50 113 ASP A CA 1
ATOM 911 C C . ASP A 1 113 ? 1.894 -15.440 20.422 1.00 54.50 113 ASP A C 1
ATOM 913 O O . ASP A 1 113 ? 1.610 -14.804 21.437 1.00 54.50 113 ASP A O 1
ATOM 917 N N . SER A 1 114 ? 2.053 -14.803 19.252 1.00 60.38 114 SER A N 1
ATOM 918 C CA . SER A 1 114 ? 1.856 -13.348 19.136 1.00 60.38 114 SER A CA 1
ATOM 919 C C . SER A 1 114 ? 0.361 -12.980 19.152 1.00 60.38 114 SER A C 1
ATOM 921 O O . SER A 1 114 ? -0.353 -13.074 18.154 1.00 60.38 114 SER A O 1
ATOM 923 N N . ALA A 1 115 ? -0.098 -12.547 20.328 1.00 71.88 115 ALA A N 1
ATOM 924 C CA . ALA A 1 115 ? -1.494 -12.347 20.724 1.00 71.88 115 ALA A CA 1
ATOM 925 C C . ALA A 1 115 ? -2.203 -11.104 20.149 1.00 71.88 115 ALA A C 1
ATOM 927 O O . ALA A 1 115 ? -3.227 -10.695 20.692 1.00 71.88 115 ALA A O 1
ATOM 928 N N . GLY A 1 116 ? -1.677 -10.461 19.102 1.00 86.19 116 GLY A N 1
ATOM 929 C CA . GLY A 1 116 ? -2.296 -9.234 18.595 1.00 86.19 116 GLY A CA 1
ATOM 930 C C . GLY A 1 116 ? -3.727 -9.488 18.121 1.00 86.19 116 GLY A C 1
ATOM 931 O O . GLY A 1 116 ? -3.972 -10.405 17.336 1.00 86.19 116 GLY A O 1
ATOM 932 N N . ILE A 1 117 ? -4.670 -8.688 18.612 1.00 92.62 117 ILE A N 1
ATOM 933 C CA . ILE A 1 117 ? -6.096 -8.841 18.306 1.00 92.62 117 ILE A CA 1
ATOM 934 C C . ILE A 1 117 ? -6.560 -7.831 17.263 1.00 92.62 117 ILE A C 1
ATOM 936 O O . ILE A 1 117 ? -6.001 -6.742 17.132 1.00 92.62 117 ILE A O 1
ATOM 940 N N . VAL A 1 118 ? -7.634 -8.183 16.558 1.00 95.19 118 VAL A N 1
ATOM 941 C CA . VAL A 1 118 ? -8.402 -7.248 15.736 1.00 95.19 118 VAL A CA 1
ATOM 942 C C . VAL A 1 118 ? -9.739 -7.024 16.421 1.00 95.19 118 VAL A C 1
ATOM 944 O O . VAL A 1 118 ? -10.526 -7.954 16.558 1.00 95.19 118 VAL A O 1
ATOM 947 N N . CYS A 1 119 ? -9.991 -5.795 16.857 1.00 94.94 119 CYS A N 1
ATOM 948 C CA . CYS A 1 119 ? -11.212 -5.423 17.553 1.00 94.94 119 CYS A CA 1
ATOM 949 C C . CYS A 1 119 ? -11.994 -4.396 16.732 1.00 94.94 119 CYS A C 1
ATOM 951 O O . CYS A 1 119 ? -11.473 -3.332 16.376 1.00 94.94 119 CYS A O 1
ATOM 953 N N . GLN A 1 120 ? -13.254 -4.712 16.435 1.00 94.56 120 GLN A N 1
ATOM 954 C CA . GLN A 1 120 ? -14.165 -3.730 15.870 1.00 94.56 120 GLN A CA 1
ATOM 955 C C . GLN A 1 120 ? -14.632 -2.781 16.966 1.00 94.56 120 GLN A C 1
ATOM 957 O O . GLN A 1 120 ? -15.110 -3.210 18.011 1.00 94.56 120 GLN A O 1
ATOM 962 N N . VAL A 1 121 ? -14.540 -1.487 16.692 1.00 94.50 121 VAL A N 1
ATOM 963 C CA . VAL A 1 121 ? -15.010 -0.433 17.587 1.00 94.50 121 VAL A CA 1
ATOM 964 C C . VAL A 1 121 ? -15.977 0.483 16.855 1.00 94.50 121 VAL A C 1
ATOM 966 O O . VAL A 1 121 ? -15.959 0.606 15.627 1.00 94.50 121 VAL A O 1
ATOM 969 N N . THR A 1 122 ? -16.849 1.132 17.613 1.00 90.25 122 THR A N 1
ATOM 970 C CA . THR A 1 122 ? -17.750 2.153 17.073 1.00 90.25 122 THR A CA 1
ATOM 971 C C . THR A 1 122 ? -17.016 3.482 16.955 1.00 90.25 122 THR A C 1
ATOM 973 O O . THR A 1 122 ? -15.985 3.677 17.596 1.00 90.25 122 THR A O 1
ATOM 976 N N . ALA A 1 123 ? -17.547 4.409 16.153 1.00 82.62 123 ALA A N 1
ATOM 977 C CA . ALA A 1 123 ? -16.994 5.761 16.076 1.00 82.62 123 ALA A CA 1
ATOM 978 C C . ALA A 1 123 ? -17.017 6.462 17.448 1.00 82.62 123 ALA A C 1
ATOM 980 O O . ALA A 1 123 ? -16.066 7.156 17.789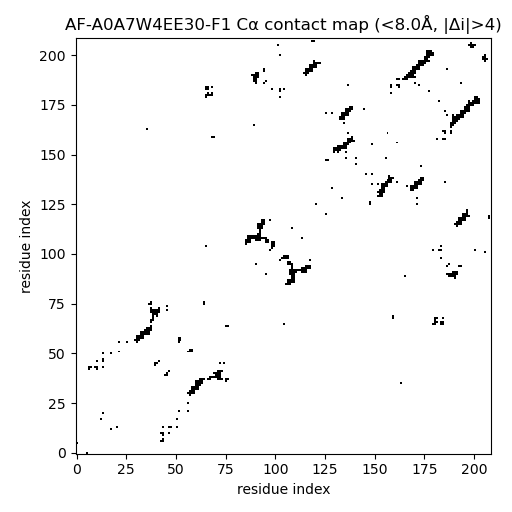 1.00 82.62 123 ALA A O 1
ATOM 981 N N . ASP A 1 124 ? -18.050 6.219 18.256 1.00 83.06 124 ASP A N 1
ATOM 982 C CA . ASP A 1 124 ? -18.213 6.866 19.560 1.00 83.06 124 ASP A CA 1
ATOM 983 C C . ASP A 1 124 ? -17.143 6.403 20.557 1.00 83.06 124 ASP A C 1
ATOM 985 O O . ASP A 1 124 ? -16.551 7.220 21.254 1.00 83.06 124 ASP A O 1
ATOM 989 N N . THR A 1 125 ? -16.788 5.118 20.518 1.00 89.94 125 THR A N 1
ATOM 990 C CA . THR A 1 125 ? -15.751 4.518 21.378 1.00 89.94 125 THR A CA 1
ATOM 991 C C . THR A 1 125 ? -14.313 4.809 20.928 1.00 89.94 125 THR A C 1
ATOM 993 O O . THR A 1 125 ? -13.367 4.383 21.582 1.00 89.94 125 THR A O 1
ATOM 996 N N . VAL A 1 126 ? -14.102 5.498 19.795 1.00 92.38 126 VAL A N 1
ATOM 997 C CA . VAL A 1 126 ? -12.743 5.814 19.303 1.00 92.38 126 VAL A CA 1
ATOM 998 C C . VAL A 1 126 ? -11.998 6.735 20.264 1.00 92.38 126 VAL A C 1
ATOM 1000 O O . VAL A 1 126 ? -10.794 6.561 20.430 1.00 92.38 126 VAL A O 1
ATOM 1003 N N . LYS A 1 127 ? -12.685 7.701 20.891 1.00 90.06 127 LYS A N 1
ATOM 1004 C CA . LYS A 1 127 ? -12.051 8.674 21.803 1.00 90.06 127 LYS A CA 1
ATOM 1005 C C . LYS A 1 127 ? -11.396 7.973 22.991 1.00 90.06 127 LYS A C 1
ATOM 1007 O O . LYS A 1 127 ? -10.273 8.307 23.346 1.00 90.06 127 LYS A O 1
ATOM 1012 N N . ASP A 1 128 ? -12.040 6.929 23.503 1.00 92.69 128 ASP A N 1
ATOM 1013 C CA . ASP A 1 128 ? -11.560 6.146 24.648 1.00 92.69 128 ASP A CA 1
ATOM 1014 C C . ASP A 1 128 ? -10.327 5.289 24.314 1.00 92.69 128 ASP A C 1
ATOM 1016 O O . ASP A 1 128 ? -9.664 4.749 25.202 1.00 92.69 128 ASP A O 1
ATOM 1020 N N . LEU A 1 129 ? -10.006 5.139 23.025 1.00 94.75 129 LEU A N 1
ATOM 1021 C CA . LEU A 1 129 ? -8.800 4.447 22.589 1.00 94.75 129 LEU A CA 1
ATOM 1022 C C . LEU A 1 129 ? -7.574 5.355 22.532 1.00 94.75 129 LEU A C 1
ATOM 1024 O O . LEU A 1 129 ? -6.465 4.821 22.411 1.00 94.75 129 LEU A O 1
ATOM 1028 N N . ASP A 1 130 ? -7.737 6.677 22.589 1.00 93.69 130 ASP A N 1
ATOM 1029 C CA . ASP A 1 130 ? -6.585 7.563 22.617 1.00 93.69 130 ASP A CA 1
ATOM 1030 C C . ASP A 1 130 ? -5.907 7.497 23.987 1.00 93.69 130 ASP A C 1
ATOM 1032 O O . ASP A 1 130 ? -6.480 7.825 25.021 1.00 93.69 130 ASP A O 1
ATOM 1036 N N . ASN A 1 131 ? -4.661 7.042 23.986 1.00 93.38 131 ASN A N 1
ATOM 1037 C CA . ASN A 1 131 ? -3.831 6.949 25.177 1.00 93.38 131 ASN A CA 1
ATOM 1038 C C . ASN A 1 131 ? -2.479 7.645 24.976 1.00 93.38 131 ASN A C 1
ATOM 1040 O O . ASN A 1 131 ? -1.512 7.282 25.644 1.00 93.38 131 ASN A O 1
ATOM 1044 N N . SER A 1 132 ? -2.379 8.568 24.009 1.00 92.50 132 SER A N 1
ATOM 1045 C CA . SER A 1 132 ? -1.156 9.258 23.553 1.00 92.50 132 SER A CA 1
ATOM 1046 C C . SER A 1 132 ? -0.091 8.400 22.865 1.00 92.50 132 SER A C 1
ATOM 1048 O O . SER A 1 132 ? 0.825 8.929 22.236 1.00 92.50 132 SER A O 1
ATOM 1050 N N . THR A 1 133 ? -0.210 7.071 22.915 1.00 94.81 133 THR A N 1
ATOM 1051 C CA . THR A 1 133 ? 0.771 6.153 22.312 1.00 94.81 133 THR A CA 1
ATOM 1052 C C . THR A 1 133 ? 0.240 5.454 21.065 1.00 94.81 133 THR A C 1
ATOM 1054 O O . THR A 1 133 ? 1.002 5.220 20.124 1.00 94.81 133 THR A O 1
ATOM 1057 N N . ARG A 1 134 ? -1.061 5.138 21.015 1.00 96.19 134 ARG A N 1
ATOM 1058 C CA . ARG A 1 134 ? -1.678 4.483 19.855 1.00 96.19 134 ARG A CA 1
ATOM 1059 C C . ARG A 1 134 ? -1.566 5.363 18.613 1.00 96.19 134 ARG A C 1
ATOM 1061 O O . ARG A 1 134 ? -1.721 6.582 18.675 1.00 96.19 134 ARG A O 1
ATOM 1068 N N . THR A 1 135 ? -1.309 4.741 17.467 1.00 97.50 135 THR A N 1
ATOM 1069 C CA . THR A 1 135 ? -1.232 5.458 16.188 1.00 97.50 135 THR A CA 1
ATOM 1070 C C . THR A 1 135 ? -2.569 5.395 15.461 1.00 97.50 135 THR A C 1
ATOM 1072 O O . THR A 1 135 ? -3.108 4.312 15.241 1.00 97.50 135 THR A O 1
ATOM 1075 N N . LEU A 1 136 ? -3.090 6.542 15.037 1.00 97.75 136 LEU A N 1
ATOM 1076 C CA . LEU A 1 136 ? -4.318 6.627 14.256 1.00 97.75 136 LEU A CA 1
ATOM 1077 C C . LEU A 1 136 ? -4.006 6.623 12.758 1.00 97.75 136 LEU A C 1
ATOM 1079 O O . LEU A 1 136 ? -3.194 7.408 12.262 1.00 97.75 136 LEU A O 1
ATOM 1083 N N . LEU A 1 137 ? -4.689 5.745 12.027 1.00 98.06 137 LEU A N 1
ATOM 1084 C CA . LEU A 1 137 ? -4.615 5.601 10.579 1.00 98.06 137 LEU A CA 1
ATOM 1085 C C . LEU A 1 137 ? -5.968 5.913 9.938 1.00 98.06 137 LEU A C 1
ATOM 1087 O O . LEU A 1 137 ? -7.008 5.431 10.383 1.00 98.06 137 LEU A O 1
ATOM 1091 N N . TYR A 1 138 ? -5.965 6.671 8.845 1.00 96.56 138 TYR A N 1
ATOM 1092 C CA . TYR A 1 138 ? -7.184 6.997 8.095 1.00 96.56 138 TYR A CA 1
ATOM 1093 C C . TYR A 1 138 ? -6.921 7.081 6.586 1.00 96.56 138 TYR A C 1
ATOM 1095 O O . TYR A 1 138 ? -5.791 7.274 6.147 1.00 96.56 138 TYR A O 1
ATOM 1103 N N . VAL A 1 139 ? -7.950 6.938 5.746 1.00 92.62 139 VAL A N 1
ATOM 1104 C CA . VAL A 1 139 ? -7.785 7.128 4.284 1.00 92.62 139 VAL A CA 1
ATOM 1105 C C . VAL A 1 139 ? -7.916 8.593 3.901 1.00 92.62 139 VAL A C 1
ATOM 1107 O O . VAL A 1 139 ? -7.061 9.149 3.216 1.00 92.62 139 VAL A O 1
ATOM 1110 N N . LYS A 1 140 ? -9.018 9.210 4.326 1.00 91.31 140 LYS A N 1
ATOM 1111 C CA . LYS A 1 140 ? -9.375 10.586 3.998 1.00 91.31 140 LYS A CA 1
ATOM 1112 C C . LYS A 1 140 ? -10.033 11.226 5.208 1.00 91.31 140 LYS A C 1
ATOM 1114 O O . LYS A 1 140 ? -10.898 10.616 5.837 1.00 91.31 140 LYS A O 1
ATOM 1119 N N . ARG A 1 141 ? -9.644 12.463 5.509 1.00 91.75 141 ARG A N 1
ATOM 1120 C CA . ARG A 1 141 ? -10.320 13.272 6.522 1.00 91.75 141 ARG A CA 1
ATOM 1121 C C . ARG A 1 141 ? -11.714 13.622 5.998 1.00 91.75 141 ARG A C 1
ATOM 1123 O O . ARG A 1 141 ? -11.854 14.216 4.931 1.00 91.75 141 ARG A O 1
ATOM 1130 N N . THR A 1 142 ? -12.739 13.205 6.726 1.00 89.06 142 THR A N 1
ATOM 1131 C CA . THR A 1 142 ? -14.151 13.521 6.455 1.00 89.06 142 THR A CA 1
ATOM 1132 C C . THR A 1 142 ? -14.722 14.232 7.672 1.00 89.06 142 THR A C 1
ATOM 1134 O O . THR A 1 142 ? -14.143 14.112 8.748 1.00 89.06 142 THR A O 1
ATOM 1137 N N . SER A 1 143 ? -15.849 14.933 7.541 1.00 89.50 143 SER A N 1
ATOM 1138 C CA . SER A 1 143 ? -16.513 15.578 8.687 1.00 89.50 143 SER A CA 1
ATOM 1139 C C . SER A 1 143 ? -16.762 14.597 9.837 1.00 89.50 143 SER A C 1
ATOM 1141 O O . SER A 1 143 ? -16.483 14.926 10.982 1.00 89.50 143 SER A O 1
ATOM 1143 N N . ARG A 1 144 ? -17.165 13.358 9.518 1.00 88.00 144 ARG A N 1
ATOM 1144 C CA . ARG A 1 144 ? -17.372 12.278 10.494 1.00 88.00 144 ARG A CA 1
ATOM 1145 C C . ARG A 1 144 ? -16.129 11.955 11.323 1.00 88.00 144 ARG A C 1
ATOM 1147 O O . ARG A 1 144 ? -16.276 11.579 12.475 1.00 88.00 144 ARG A O 1
ATOM 1154 N N . TYR A 1 145 ? -14.932 12.036 10.737 1.00 90.25 145 TYR A N 1
ATOM 1155 C CA . TYR A 1 145 ? -13.690 11.643 11.413 1.00 90.25 145 TYR A CA 1
ATOM 1156 C C . TYR A 1 145 ? -12.781 12.813 11.802 1.00 90.25 145 TYR A C 1
ATOM 1158 O O . TYR A 1 145 ? -11.752 12.589 12.428 1.00 90.25 145 TYR A O 1
ATOM 1166 N N . ALA A 1 146 ? -13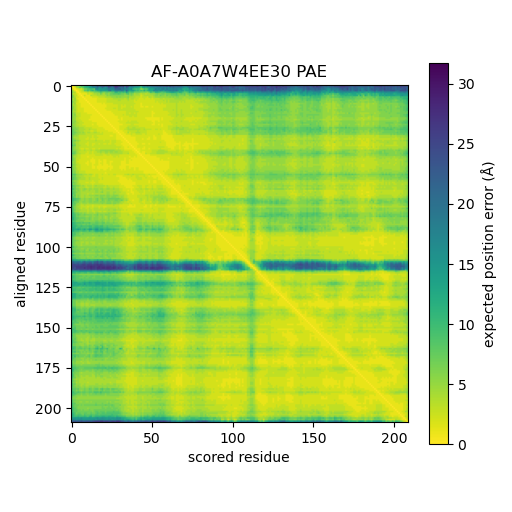.142 14.039 11.419 1.00 92.94 146 ALA A N 1
ATOM 1167 C CA . ALA A 1 146 ? -12.336 15.239 11.611 1.00 92.94 146 ALA A CA 1
ATOM 1168 C C . ALA A 1 146 ? -11.961 15.446 13.080 1.00 92.94 146 ALA A C 1
ATOM 1170 O O . ALA A 1 146 ? -10.783 15.567 13.385 1.00 92.94 146 ALA A O 1
ATOM 1171 N N . GLU A 1 147 ? -12.947 15.386 13.976 1.00 93.25 147 GLU A N 1
ATOM 1172 C CA . GLU A 1 147 ? -12.726 15.604 15.406 1.00 93.25 147 GLU A CA 1
ATOM 1173 C C . GLU A 1 147 ? -11.718 14.608 15.999 1.00 93.25 147 GLU A C 1
ATOM 1175 O O . GLU A 1 147 ? -10.830 15.015 16.741 1.00 93.25 147 GLU A O 1
ATOM 1180 N N . TYR A 1 148 ? -11.809 13.317 15.654 1.00 93.00 148 TYR A N 1
ATOM 1181 C CA . TYR A 1 148 ? -10.863 12.320 16.167 1.00 93.00 148 TYR A CA 1
ATOM 1182 C C . TYR A 1 148 ? -9.467 12.508 15.577 1.00 93.00 148 TYR A C 1
ATOM 1184 O O . TYR A 1 148 ? -8.492 12.318 16.281 1.00 93.00 148 TYR A O 1
ATOM 1192 N N . ILE A 1 149 ? -9.363 12.863 14.293 1.00 94.81 149 ILE A N 1
ATOM 1193 C CA . ILE A 1 149 ? -8.074 13.072 13.615 1.00 94.81 149 ILE A CA 1
ATOM 1194 C C . ILE A 1 149 ? -7.351 14.292 14.189 1.00 94.81 149 ILE A C 1
ATOM 1196 O O . ILE A 1 149 ? -6.143 14.233 14.397 1.00 94.81 149 ILE A O 1
ATOM 1200 N N . ASP A 1 150 ? -8.079 15.383 14.417 1.00 94.69 150 ASP A N 1
ATOM 1201 C CA . ASP A 1 150 ? -7.496 16.661 14.821 1.00 94.69 150 ASP A CA 1
ATOM 1202 C C . ASP A 1 150 ? -7.105 16.677 16.307 1.00 94.69 150 ASP A C 1
ATOM 1204 O O . ASP A 1 150 ? -6.155 17.360 16.678 1.00 94.69 150 ASP A O 1
ATOM 1208 N N . ASN A 1 151 ? -7.814 15.911 17.144 1.00 94.94 151 ASN A N 1
ATOM 1209 C CA . ASN A 1 151 ? -7.583 15.861 18.591 1.00 94.94 151 ASN A CA 1
ATOM 1210 C C . ASN A 1 151 ? -6.798 14.626 19.054 1.00 94.94 151 ASN A C 1
ATOM 1212 O O . ASN A 1 151 ? -6.592 14.466 20.254 1.00 94.94 151 ASN A O 1
ATOM 1216 N N . TRP A 1 152 ? -6.376 13.744 18.141 1.00 97.44 152 TRP A N 1
ATOM 1217 C CA . TRP A 1 152 ? -5.594 12.567 18.515 1.00 97.44 152 TRP A CA 1
ATOM 1218 C C . TRP A 1 152 ? -4.232 12.990 19.067 1.00 97.44 152 TRP A C 1
ATOM 1220 O O . TRP A 1 152 ? -3.439 13.628 18.375 1.00 97.44 152 TRP A O 1
ATOM 1230 N N . SER A 1 153 ? -3.947 12.607 20.305 1.00 96.25 153 SER A N 1
ATOM 1231 C CA . SER A 1 153 ? -2.708 12.962 20.998 1.00 96.25 153 SER A CA 1
ATOM 1232 C C . SER A 1 153 ? -1.508 12.120 20.547 1.00 96.25 153 SER A C 1
ATOM 1234 O O . SER A 1 153 ? -0.363 12.566 20.640 1.00 96.25 153 SER A O 1
ATOM 1236 N N . GLY A 1 154 ? -1.757 10.913 20.029 1.00 94.88 154 GLY A N 1
ATOM 1237 C CA . GLY A 1 154 ? -0.738 10.053 19.428 1.00 94.88 154 GLY A CA 1
ATOM 1238 C C . GLY A 1 154 ? -0.360 10.443 17.994 1.00 94.88 154 GLY A C 1
ATOM 1239 O O . GLY A 1 154 ? -0.782 11.455 17.439 1.00 94.88 154 GLY A O 1
ATOM 1240 N N . LYS A 1 155 ? 0.430 9.593 17.329 1.00 97.06 155 LYS A N 1
ATOM 1241 C CA . LYS A 1 155 ? 0.783 9.811 15.917 1.00 97.06 155 LYS A CA 1
ATOM 1242 C C . LYS A 1 155 ? -0.424 9.602 15.008 1.00 97.06 155 LYS A C 1
ATOM 1244 O O . LYS A 1 155 ? -1.193 8.661 15.193 1.00 97.06 155 LYS A O 1
ATOM 1249 N N . VAL A 1 156 ? -0.522 10.427 13.970 1.00 97.44 156 VAL A N 1
ATOM 1250 C CA . VAL A 1 156 ? -1.618 10.396 13.000 1.00 97.44 156 VAL A CA 1
ATOM 1251 C C . VAL A 1 156 ? -1.058 10.311 11.585 1.00 97.44 156 VAL A C 1
ATOM 1253 O O . VAL A 1 156 ? -0.275 11.162 11.162 1.00 97.44 156 VAL A O 1
ATOM 1256 N N . TYR A 1 157 ? -1.485 9.305 10.823 1.00 97.50 157 TYR A N 1
ATOM 1257 C CA . TYR A 1 157 ? -1.076 9.129 9.431 1.00 97.50 157 TYR A CA 1
ATOM 1258 C C . TYR A 1 157 ? -2.259 8.810 8.527 1.00 97.50 157 TYR A C 1
ATOM 1260 O O . TYR A 1 157 ? -3.208 8.128 8.910 1.00 97.50 157 TYR A O 1
ATOM 1268 N N . THR A 1 158 ? -2.163 9.231 7.266 1.00 97.19 158 THR A N 1
ATOM 1269 C CA . THR A 1 158 ? -2.959 8.565 6.239 1.00 97.19 158 THR A CA 1
ATOM 1270 C C . THR A 1 158 ? -2.402 7.158 6.007 1.00 97.19 158 THR A C 1
ATOM 1272 O O . THR A 1 158 ? -1.191 6.961 6.109 1.00 97.19 158 THR A O 1
ATOM 1275 N N . ILE A 1 159 ? -3.241 6.186 5.636 1.00 96.94 159 ILE A N 1
ATOM 1276 C CA . ILE A 1 159 ? -2.786 4.816 5.316 1.00 96.94 159 ILE A CA 1
ATOM 1277 C C . ILE A 1 159 ? -1.685 4.851 4.243 1.00 96.94 159 ILE A C 1
ATOM 1279 O O . ILE A 1 159 ? -0.677 4.163 4.372 1.00 96.94 159 ILE A O 1
ATOM 1283 N N . LYS A 1 160 ? -1.823 5.733 3.242 1.00 94.69 160 LYS A N 1
ATOM 1284 C CA . LYS A 1 160 ? -0.800 5.970 2.211 1.00 94.69 160 LYS A CA 1
ATOM 1285 C C . LYS A 1 160 ? 0.539 6.427 2.790 1.00 94.69 160 LYS A C 1
ATOM 1287 O O . LYS A 1 160 ? 1.568 5.885 2.417 1.00 94.69 160 LYS A O 1
ATOM 1292 N N . LYS A 1 161 ? 0.536 7.396 3.715 1.00 94.12 161 LYS A N 1
ATOM 1293 C CA . LYS A 1 161 ? 1.766 7.877 4.371 1.00 94.12 161 LYS A CA 1
ATOM 1294 C C . LYS A 1 161 ? 2.377 6.844 5.320 1.00 94.12 161 LYS A C 1
ATOM 1296 O O . LYS A 1 161 ? 3.575 6.891 5.555 1.00 94.12 161 LYS A O 1
ATOM 1301 N N . ALA A 1 162 ? 1.564 5.949 5.878 1.00 93.75 162 ALA A N 1
ATOM 1302 C CA . ALA A 1 162 ? 2.033 4.885 6.759 1.00 93.75 162 ALA A CA 1
ATOM 1303 C C . ALA A 1 162 ? 2.627 3.685 6.001 1.00 93.75 162 ALA A C 1
ATOM 1305 O O . ALA A 1 162 ? 3.272 2.835 6.618 1.00 93.75 162 ALA A O 1
ATOM 1306 N N . LYS A 1 163 ? 2.416 3.588 4.682 1.00 90.44 163 LYS A N 1
ATOM 1307 C CA . LYS A 1 163 ? 3.016 2.541 3.850 1.00 90.44 163 LYS A CA 1
ATOM 1308 C C . LYS A 1 163 ? 4.551 2.594 3.932 1.00 90.44 163 LYS A C 1
ATOM 1310 O O . LYS A 1 163 ? 5.130 3.651 4.156 1.00 90.44 163 LYS A O 1
ATOM 1315 N N . GLY A 1 164 ? 5.201 1.433 3.873 1.00 85.44 164 GLY A N 1
ATOM 1316 C CA . GLY A 1 164 ? 6.635 1.271 4.151 1.00 85.44 164 GLY A CA 1
ATOM 1317 C C . GLY A 1 164 ? 7.034 1.339 5.637 1.00 85.44 164 GLY A C 1
ATOM 1318 O O . GLY A 1 164 ? 8.041 0.748 6.022 1.00 85.44 164 GLY A O 1
ATOM 1319 N N . LEU A 1 165 ? 6.234 1.961 6.514 1.00 89.38 165 LEU A N 1
ATOM 1320 C CA . LEU A 1 165 ? 6.568 2.088 7.938 1.00 89.38 165 LEU A CA 1
ATOM 1321 C C . LEU A 1 165 ? 6.288 0.804 8.734 1.00 89.38 165 LEU A C 1
ATOM 1323 O O . LEU A 1 165 ? 5.438 -0.009 8.369 1.00 89.38 165 LEU A O 1
ATOM 1327 N N . THR A 1 166 ? 6.983 0.665 9.867 1.00 89.06 166 THR A N 1
ATOM 1328 C CA . THR A 1 166 ? 6.643 -0.286 10.938 1.00 89.06 166 THR A CA 1
ATOM 1329 C C . THR A 1 166 ? 6.279 0.503 12.195 1.00 89.06 166 THR A C 1
ATOM 1331 O O . THR A 1 166 ? 7.095 1.266 12.713 1.00 89.06 166 THR A O 1
ATOM 1334 N N . ILE A 1 167 ? 5.056 0.329 12.683 1.00 92.50 167 ILE A N 1
ATOM 1335 C CA . ILE A 1 167 ? 4.489 0.982 13.863 1.00 92.50 167 ILE A CA 1
ATOM 1336 C C . ILE A 1 167 ? 4.587 0.010 15.039 1.00 92.50 167 ILE A C 1
ATOM 1338 O O . ILE A 1 167 ? 4.060 -1.096 14.995 1.00 92.50 167 ILE A O 1
ATOM 1342 N N . LYS A 1 168 ? 5.278 0.423 16.106 1.00 90.69 168 LYS A N 1
ATOM 1343 C CA . LYS A 1 168 ? 5.526 -0.423 17.287 1.00 90.69 168 LYS A CA 1
ATOM 1344 C C . LYS A 1 168 ? 4.413 -0.365 18.337 1.00 90.69 168 LYS A C 1
ATOM 1346 O O . LYS A 1 168 ? 4.529 -1.043 19.350 1.00 90.69 168 LYS A O 1
ATOM 1351 N N . GLN A 1 169 ? 3.382 0.449 18.131 1.00 93.75 169 GLN A N 1
ATOM 1352 C CA . GLN A 1 169 ? 2.243 0.624 19.038 1.00 93.75 169 GLN A CA 1
ATOM 1353 C C . GLN A 1 169 ? 0.985 -0.033 18.460 1.00 93.75 169 GLN A C 1
ATOM 1355 O O . GLN A 1 169 ? 0.968 -0.412 17.285 1.00 93.75 169 GLN A O 1
ATOM 1360 N N . ASP A 1 170 ? -0.077 -0.142 19.258 1.00 95.50 170 ASP A N 1
ATOM 1361 C CA . ASP A 1 170 ? -1.404 -0.446 18.719 1.00 95.50 170 ASP A CA 1
ATOM 1362 C C . ASP A 1 170 ? -1.808 0.608 17.680 1.00 95.50 170 ASP A C 1
ATOM 1364 O O . ASP A 1 170 ? -1.421 1.783 17.769 1.00 95.50 170 ASP A O 1
ATOM 1368 N N . ILE A 1 171 ? -2.626 0.191 16.717 1.00 97.19 171 ILE A N 1
ATOM 1369 C CA . ILE A 1 171 ? -3.170 1.092 15.702 1.00 97.19 171 ILE A CA 1
ATOM 1370 C C . ILE A 1 171 ? -4.686 1.190 15.798 1.00 97.19 171 ILE A C 1
ATOM 1372 O O . ILE A 1 171 ? -5.370 0.219 16.123 1.00 97.19 171 ILE A O 1
ATOM 1376 N N . VAL A 1 172 ? -5.207 2.363 15.451 1.00 97.81 172 VAL A N 1
ATOM 1377 C CA . VAL A 1 172 ? -6.640 2.628 15.312 1.00 97.81 172 VAL A CA 1
ATOM 1378 C C . VAL A 1 172 ? -6.925 3.022 13.867 1.00 97.81 172 VAL A C 1
ATOM 1380 O O . VAL A 1 172 ? -6.370 3.998 13.373 1.00 97.81 172 VAL A O 1
ATOM 1383 N N . ILE A 1 173 ? -7.775 2.272 13.167 1.00 97.56 173 ILE A N 1
ATOM 1384 C CA . ILE A 1 173 ? -8.114 2.508 11.759 1.00 97.56 173 ILE A CA 1
ATOM 1385 C C . ILE A 1 173 ? -9.501 3.154 11.655 1.00 97.56 173 ILE A C 1
ATOM 1387 O O . ILE A 1 173 ? -10.526 2.534 11.966 1.00 97.56 173 ILE A O 1
ATOM 1391 N N . LEU A 1 174 ? -9.540 4.390 11.151 1.00 95.88 174 LEU A N 1
ATOM 1392 C CA . LEU A 1 174 ? -10.763 5.158 10.925 1.00 95.88 174 LEU A CA 1
ATOM 1393 C C . LEU A 1 174 ? -11.209 5.114 9.464 1.00 95.88 174 LEU A C 1
ATOM 1395 O O . LEU A 1 174 ? -10.644 5.784 8.594 1.00 95.88 174 LEU A O 1
ATOM 1399 N N . ALA A 1 175 ? -12.255 4.332 9.205 1.00 94.50 175 ALA A N 1
ATOM 1400 C CA . ALA A 1 175 ? -12.979 4.307 7.942 1.00 94.50 175 ALA A CA 1
ATOM 1401 C C . ALA A 1 175 ? -14.284 3.521 8.102 1.00 94.50 175 ALA A C 1
ATOM 1403 O O . ALA A 1 175 ? -14.321 2.525 8.808 1.00 94.50 175 ALA A O 1
ATOM 1404 N N . ASN A 1 176 ? -15.341 3.911 7.385 1.00 91.69 176 ASN A N 1
ATOM 1405 C CA . ASN A 1 176 ? -16.577 3.122 7.360 1.00 91.69 176 ASN A CA 1
ATOM 1406 C C . ASN A 1 176 ? -16.408 1.858 6.506 1.00 91.69 176 ASN A C 1
ATOM 1408 O O . ASN A 1 176 ? -16.860 0.774 6.864 1.00 91.69 176 ASN A O 1
ATOM 1412 N N . GLY A 1 177 ? -15.743 2.004 5.362 1.00 94.62 177 GLY A N 1
ATOM 1413 C CA . GLY A 1 177 ? -15.428 0.904 4.472 1.00 94.62 177 GLY A CA 1
ATOM 1414 C C . GLY A 1 177 ? -14.104 1.129 3.766 1.00 94.62 177 GLY A C 1
ATOM 1415 O O . GLY A 1 177 ? -13.739 2.271 3.487 1.00 94.62 177 GLY A O 1
ATOM 1416 N N . LEU A 1 178 ? -13.402 0.037 3.478 1.00 96.25 178 LEU A N 1
ATOM 1417 C CA . LEU A 1 178 ? -12.118 0.036 2.788 1.00 96.25 178 LEU A CA 1
ATOM 1418 C C . LEU A 1 178 ? -12.106 -0.987 1.656 1.00 96.25 178 LEU A C 1
ATOM 1420 O O . LEU A 1 178 ? -12.874 -1.950 1.635 1.00 96.25 178 LEU A O 1
ATOM 1424 N N . LYS A 1 179 ? -11.214 -0.758 0.694 1.00 95.81 179 LYS A N 1
ATOM 1425 C CA . LYS A 1 179 ? -10.812 -1.785 -0.266 1.00 95.81 179 LYS A CA 1
ATOM 1426 C C . LYS A 1 179 ? -9.805 -2.736 0.387 1.00 95.81 179 LYS A C 1
ATOM 1428 O O . LYS A 1 179 ? -9.103 -2.318 1.311 1.00 95.81 179 LYS A O 1
ATOM 1433 N N . THR A 1 180 ? -9.730 -3.974 -0.108 1.00 95.56 180 THR A N 1
ATOM 1434 C CA . THR A 1 180 ? -8.790 -5.010 0.375 1.00 95.56 180 THR A CA 1
ATOM 1435 C C . THR A 1 180 ? -7.385 -4.462 0.568 1.00 95.56 180 THR A C 1
ATOM 1437 O O . THR A 1 180 ? -6.848 -4.537 1.670 1.00 95.56 180 THR A O 1
ATOM 1440 N N . ASN A 1 181 ? -6.847 -3.809 -0.459 1.00 95.38 181 ASN A N 1
ATOM 1441 C CA . ASN A 1 181 ? -5.496 -3.266 -0.443 1.00 95.38 181 ASN A CA 1
ATOM 1442 C C . ASN A 1 181 ? -5.231 -2.262 0.687 1.00 95.38 181 ASN A C 1
ATOM 1444 O O . ASN A 1 181 ? -4.213 -2.337 1.370 1.00 95.38 181 ASN A O 1
ATOM 1448 N N . ASN A 1 182 ? -6.160 -1.342 0.932 1.00 96.75 182 ASN A N 1
ATOM 1449 C CA . ASN A 1 182 ? -6.033 -0.328 1.973 1.00 96.75 182 ASN A CA 1
ATOM 1450 C C . ASN A 1 182 ? -6.120 -0.936 3.373 1.00 96.75 182 ASN A C 1
ATOM 1452 O O . ASN A 1 182 ? -5.312 -0.587 4.233 1.00 96.75 182 ASN A O 1
ATOM 1456 N N . LEU A 1 183 ? -7.078 -1.840 3.606 1.00 96.88 183 LEU A N 1
ATOM 1457 C CA . LEU A 1 183 ? -7.226 -2.478 4.913 1.00 96.88 183 LEU A CA 1
ATOM 1458 C C . LEU A 1 183 ? -6.012 -3.359 5.222 1.00 96.88 183 LEU A C 1
ATOM 1460 O O . LEU A 1 183 ? -5.406 -3.213 6.279 1.00 96.88 183 LEU A O 1
ATOM 1464 N N . TYR A 1 184 ? -5.604 -4.193 4.267 1.00 96.69 184 TYR A N 1
ATOM 1465 C CA . TYR A 1 184 ? -4.422 -5.039 4.394 1.00 96.69 184 TYR A CA 1
ATOM 1466 C C . TYR A 1 184 ? -3.145 -4.220 4.642 1.00 96.69 184 TYR A C 1
ATOM 1468 O O . TYR A 1 184 ? -2.390 -4.508 5.574 1.00 96.69 184 TYR A O 1
ATOM 1476 N N . THR A 1 185 ? -2.935 -3.142 3.880 1.00 96.06 185 THR A N 1
ATOM 1477 C CA . THR A 1 185 ? -1.766 -2.270 4.066 1.00 96.06 185 THR A CA 1
ATOM 1478 C C . THR A 1 185 ? -1.748 -1.654 5.463 1.00 96.06 185 THR A C 1
ATOM 1480 O O . THR A 1 185 ? -0.704 -1.658 6.108 1.00 96.06 185 THR A O 1
ATOM 1483 N N . ALA A 1 186 ? -2.889 -1.166 5.963 1.00 96.69 186 ALA A N 1
ATOM 1484 C CA . ALA A 1 186 ? -2.985 -0.564 7.293 1.00 96.69 186 ALA A CA 1
ATOM 1485 C C . ALA A 1 186 ? -2.739 -1.572 8.423 1.00 96.69 186 ALA A C 1
ATOM 1487 O O . ALA A 1 186 ? -1.956 -1.298 9.329 1.00 96.69 186 ALA A O 1
ATOM 1488 N N . MET A 1 187 ? -3.372 -2.746 8.357 1.00 95.56 187 MET A N 1
ATOM 1489 C CA . MET A 1 187 ? -3.275 -3.767 9.406 1.00 95.56 187 MET A CA 1
ATOM 1490 C C . MET A 1 187 ? -1.873 -4.369 9.517 1.00 95.56 187 MET A C 1
ATOM 1492 O O . MET A 1 187 ? -1.425 -4.689 10.611 1.00 95.56 187 MET A O 1
ATOM 1496 N N . THR A 1 188 ? -1.138 -4.452 8.406 1.00 94.12 188 THR A N 1
ATOM 1497 C CA . THR A 1 188 ? 0.245 -4.958 8.389 1.00 94.12 188 THR A CA 1
ATOM 1498 C C . THR A 1 188 ? 1.294 -3.937 8.831 1.00 94.12 188 THR A C 1
ATOM 1500 O O . THR A 1 188 ? 2.491 -4.201 8.710 1.00 94.12 188 THR A O 1
ATOM 1503 N N . ARG A 1 189 ? 0.885 -2.760 9.326 1.00 93.12 189 ARG A N 1
ATOM 1504 C CA . ARG A 1 189 ? 1.831 -1.771 9.860 1.00 93.12 189 ARG A CA 1
ATOM 1505 C C . ARG A 1 189 ? 2.243 -2.048 11.301 1.00 93.12 189 ARG A C 1
ATOM 1507 O O . ARG A 1 189 ? 3.241 -1.470 11.713 1.00 93.12 189 ARG A O 1
ATOM 1514 N N . THR A 1 190 ? 1.520 -2.874 12.062 1.00 92.31 190 THR A N 1
ATOM 1515 C CA . THR A 1 190 ? 1.821 -3.123 13.482 1.00 92.31 190 THR A CA 1
ATOM 1516 C C . THR A 1 190 ? 1.927 -4.596 13.837 1.00 92.31 190 THR A C 1
ATOM 1518 O O . THR A 1 190 ? 1.168 -5.436 13.356 1.00 92.31 190 THR A O 1
ATOM 1521 N N . THR A 1 191 ? 2.837 -4.890 14.762 1.00 88.75 191 THR A N 1
ATOM 1522 C CA . THR A 1 191 ? 2.949 -6.191 15.426 1.00 88.75 191 THR A CA 1
ATOM 1523 C C . THR A 1 191 ? 2.027 -6.323 16.642 1.00 88.75 191 THR A C 1
ATOM 1525 O O . THR A 1 191 ? 2.043 -7.368 17.281 1.00 88.75 191 THR A O 1
ATOM 1528 N N . ASN A 1 192 ? 1.264 -5.285 16.999 1.00 92.50 192 ASN A N 1
ATOM 1529 C CA . ASN A 1 192 ? 0.405 -5.264 18.189 1.00 92.50 192 ASN A CA 1
ATOM 1530 C C . ASN A 1 192 ? -1.078 -5.357 17.808 1.00 92.50 192 ASN A C 1
ATOM 1532 O O . ASN A 1 192 ? -1.423 -6.035 16.838 1.00 92.50 192 ASN A O 1
ATOM 1536 N N . ASN A 1 193 ? -1.955 -4.714 18.582 1.00 94.62 193 ASN A N 1
ATOM 1537 C CA . ASN A 1 193 ? -3.393 -4.778 18.379 1.00 94.62 193 ASN A CA 1
ATOM 1538 C C . ASN A 1 193 ? -3.859 -3.787 17.312 1.00 94.62 193 ASN A C 1
ATOM 1540 O O . ASN A 1 193 ? -3.296 -2.702 17.125 1.00 94.62 193 ASN A O 1
ATOM 1544 N N . VAL A 1 194 ? -4.941 -4.163 16.641 1.00 96.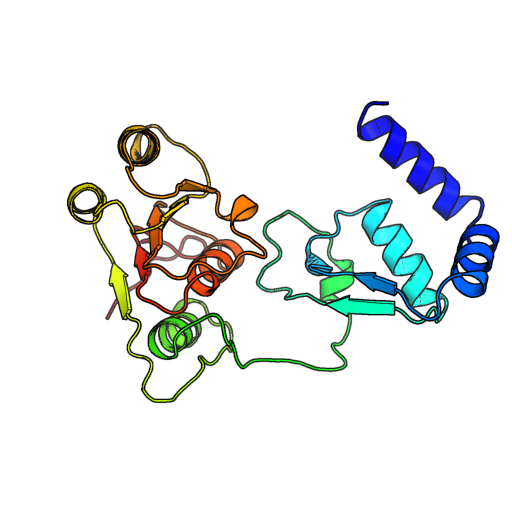56 194 VAL A N 1
ATOM 1545 C CA . VAL A 1 194 ? -5.640 -3.350 15.655 1.00 96.56 194 VAL A CA 1
ATOM 1546 C C . VAL A 1 194 ? -7.050 -3.086 16.157 1.00 96.56 194 VAL A C 1
ATOM 1548 O O . VAL A 1 194 ? -7.851 -4.004 16.307 1.00 96.56 194 VAL A O 1
ATOM 1551 N N . TYR A 1 195 ? -7.384 -1.817 16.343 1.00 97.06 195 TYR A N 1
ATOM 1552 C CA . TYR A 1 195 ? -8.753 -1.369 16.571 1.00 97.06 195 TYR A CA 1
ATOM 1553 C C . TYR A 1 195 ? -9.275 -0.732 15.289 1.00 97.06 195 TYR A C 1
ATOM 1555 O O . TYR A 1 195 ? -8.560 0.027 14.634 1.00 97.06 195 TYR A O 1
ATOM 1563 N N . THR A 1 196 ? -10.504 -1.030 14.881 1.00 96.94 196 THR A N 1
ATOM 1564 C CA . THR A 1 196 ? -11.011 -0.528 13.600 1.00 96.94 196 THR A CA 1
ATOM 1565 C C . THR A 1 196 ? -12.497 -0.215 13.614 1.00 96.94 196 THR A C 1
ATOM 1567 O O . THR A 1 196 ? -13.302 -0.943 14.182 1.00 96.94 196 THR A O 1
ATOM 1570 N N . THR A 1 197 ? -12.867 0.867 12.931 1.00 95.56 197 THR A N 1
ATOM 1571 C CA . THR A 1 197 ? -14.272 1.243 12.680 1.00 95.56 197 THR A CA 1
ATOM 1572 C C . THR A 1 197 ? -14.816 0.681 11.360 1.00 95.56 197 THR A C 1
ATOM 1574 O O . THR A 1 197 ? -15.957 0.960 10.985 1.00 95.56 197 THR A O 1
ATOM 1577 N N . VAL A 1 198 ? -14.014 -0.109 10.636 1.00 95.75 198 VAL A N 1
ATOM 1578 C CA . VAL A 1 198 ? -14.351 -0.610 9.299 1.00 95.75 198 VAL A CA 1
ATOM 1579 C C . VAL A 1 198 ? -15.462 -1.646 9.393 1.00 95.75 198 VAL A C 1
ATOM 1581 O O . VAL A 1 198 ? -15.292 -2.716 9.961 1.00 95.75 198 VAL A O 1
ATOM 1584 N N . THR A 1 199 ? -16.607 -1.351 8.788 1.00 94.94 199 THR A N 1
ATOM 1585 C CA . THR A 1 199 ? -17.751 -2.274 8.712 1.00 94.94 199 THR A CA 1
ATOM 1586 C C . THR A 1 199 ? -17.886 -2.909 7.334 1.00 94.94 199 THR A C 1
ATOM 1588 O O . THR A 1 199 ? -18.567 -3.923 7.199 1.00 94.94 199 THR A O 1
ATOM 1591 N N . LYS A 1 200 ? -17.251 -2.331 6.302 1.00 96.31 200 LYS A N 1
ATOM 1592 C CA . LYS A 1 200 ? -17.358 -2.792 4.912 1.00 96.31 200 LYS A CA 1
ATOM 1593 C C . LYS A 1 200 ? -15.998 -3.058 4.264 1.00 96.31 200 LYS A C 1
ATOM 1595 O O . LYS A 1 200 ? -15.155 -2.165 4.216 1.00 96.31 200 LYS A O 1
ATOM 1600 N N . LEU A 1 201 ? -15.833 -4.232 3.661 1.00 96.69 201 LEU A N 1
ATOM 1601 C CA . LEU A 1 201 ? -14.703 -4.588 2.803 1.00 96.69 201 LEU A CA 1
ATOM 1602 C C . LEU A 1 201 ? -15.181 -4.715 1.359 1.00 96.69 201 LEU A C 1
ATOM 1604 O O . LEU A 1 201 ? -16.084 -5.494 1.064 1.00 96.69 201 LEU A O 1
ATOM 1608 N N . ASN A 1 202 ? -14.615 -3.922 0.449 1.00 95.38 202 ASN A N 1
ATOM 1609 C CA . ASN A 1 202 ? -15.041 -3.875 -0.957 1.00 95.38 202 ASN A CA 1
ATOM 1610 C C . ASN A 1 202 ? -16.561 -3.659 -1.134 1.00 95.38 202 ASN A C 1
ATOM 1612 O O . ASN A 1 202 ? -17.151 -4.117 -2.107 1.00 95.38 202 ASN A O 1
ATOM 1616 N N . GLY A 1 203 ? -17.199 -2.956 -0.192 1.00 94.38 203 GLY A N 1
ATOM 1617 C CA . GLY A 1 203 ? -18.645 -2.709 -0.181 1.00 94.38 203 GLY A CA 1
ATOM 1618 C C . GLY A 1 203 ? -19.487 -3.780 0.527 1.00 94.38 203 GLY A C 1
ATOM 1619 O O . GLY A 1 203 ? -20.658 -3.521 0.792 1.00 94.38 203 GLY A O 1
ATOM 1620 N N . ARG A 1 204 ? -18.910 -4.930 0.896 1.00 94.88 204 ARG A N 1
ATOM 1621 C CA . ARG A 1 204 ? -19.589 -6.019 1.618 1.00 94.88 204 ARG A CA 1
ATOM 1622 C C . ARG A 1 204 ? -19.400 -5.877 3.124 1.00 94.88 204 ARG A C 1
ATOM 1624 O O . ARG A 1 204 ? -18.315 -5.514 3.564 1.00 94.88 204 ARG A O 1
ATOM 1631 N N . THR A 1 205 ? -20.432 -6.167 3.910 1.00 95.00 205 THR A N 1
ATOM 1632 C CA . THR A 1 205 ? -20.358 -6.101 5.377 1.00 95.00 205 THR A CA 1
ATOM 1633 C C . THR A 1 205 ? -19.406 -7.162 5.928 1.00 95.00 205 THR A C 1
ATOM 1635 O O . THR A 1 205 ? -19.485 -8.327 5.545 1.00 95.00 205 THR A O 1
ATOM 1638 N N . ILE A 1 206 ? -18.530 -6.753 6.842 1.00 93.12 206 ILE A N 1
ATOM 1639 C CA . ILE A 1 206 ? -17.610 -7.626 7.573 1.00 93.12 206 ILE A CA 1
ATOM 1640 C C . ILE A 1 206 ? -18.286 -8.077 8.867 1.00 93.12 206 ILE A C 1
ATOM 1642 O O . ILE A 1 206 ? -18.936 -7.274 9.538 1.00 93.12 206 ILE A O 1
ATOM 1646 N N . ARG A 1 207 ? -18.103 -9.345 9.237 1.00 85.19 207 ARG A N 1
ATOM 1647 C CA . ARG A 1 207 ? -18.434 -9.845 10.574 1.00 85.19 207 ARG A CA 1
ATOM 1648 C C . ARG A 1 207 ? -17.146 -10.033 11.360 1.00 85.19 207 ARG A C 1
ATOM 1650 O O . ARG A 1 207 ? -16.219 -10.671 10.869 1.00 85.19 207 ARG A O 1
ATOM 1657 N N . TYR A 1 208 ? -17.106 -9.454 12.549 1.00 82.44 208 TYR A N 1
ATOM 1658 C CA . TYR A 1 208 ? -16.043 -9.662 13.518 1.00 82.44 208 TYR A CA 1
ATOM 1659 C C . TYR A 1 208 ? -16.596 -10.683 14.509 1.00 82.44 208 TYR A C 1
ATOM 1661 O O . TYR A 1 208 ? -17.522 -10.362 15.249 1.00 82.44 208 TYR A O 1
ATOM 1669 N N . ASN A 1 209 ? -16.127 -11.926 14.407 1.00 61.97 209 ASN A N 1
ATOM 1670 C CA . ASN A 1 209 ? -16.477 -13.002 15.334 1.00 61.97 209 ASN A CA 1
ATOM 1671 C C . ASN A 1 209 ? -15.427 -13.082 16.438 1.00 61.97 209 ASN A C 1
ATOM 1673 O O . ASN A 1 209 ? -14.230 -12.961 16.087 1.00 61.97 209 ASN A O 1
#

pLDDT: mean 92.15, std 7.75, range [53.81, 98.06]

Mean predicted aligned error: 4.94 Å

Solvent-accessible surface area (backbone atoms only — not comparable to full-atom values): 11655 Å² total; per-residue (Å²): 129,56,73,66,56,52,44,52,50,47,36,48,44,53,74,75,40,47,66,60,50,51,50,57,44,63,76,74,41,90,58,49,77,41,76,56,43,24,42,34,38,69,54,47,60,35,51,49,52,46,57,37,56,80,62,76,40,55,63,46,80,39,66,50,72,65,49,43,68,75,63,23,38,64,66,57,72,70,54,82,75,95,74,86,80,44,72,33,88,37,22,8,28,41,38,21,49,48,36,36,74,74,66,65,50,81,45,39,27,54,54,100,78,31,76,13,44,74,44,83,46,54,79,79,59,50,66,81,62,64,70,54,59,38,31,40,33,28,79,71,88,41,84,93,47,38,67,62,66,76,67,49,72,25,53,76,39,40,44,76,74,44,55,96,50,79,42,91,38,37,36,38,40,55,41,63,55,38,46,58,27,54,50,52,50,49,60,49,22,20,50,38,38,40,37,28,40,58,43,19,51,73,82,41,78,62,84,88,130

Foldseek 3Di:
DPPVVVLVVLLCCCVPPLPVVLVVCVVPDQEEEDAQQQQAAPGNRVSNVCSCVVVVNRYHYHHDVLQNPNHHDCVVVPDDDPDDDQEAQQAAQQLQVCCCVFLVDRHGYPDPPLPAHEAEDALVCLVVVQPLQEEEEEADDDPSCVVVQVPRNHHYDYLVRLAPAARAHEYEYDDQADESNSVVSNNSNHSHYYYYNHQYYVRHGTDDD

Radius of gyration: 19.87 Å; Cα contacts (8 Å, |Δi|>4): 363; chains: 1; bounding box: 49×41×52 Å

Sequence (209 aa):
MTYDQAGALSGFLINKYPEQILWILRSRFDYIIIDEAQDLQSGFREDFAKLLYDNDFPVRLLGDSNQNINGGGDWFNQLNSDEEKTRSCRCSEGVCKWIRQVVGVEIYGKGKDSAGIVCQVTADTVKDLDNSTRTLLYVKRTSRYAEYIDNWSGKVYTIKKAKGLTIKQDIVILANGLKTNNLYTAMTRTTNNVYTTVTKLNGRTIRYN

Nearest PDB structures (foldseek):
  5wwp-assembly2_A  TM=7.070E-01  e=4.802E-05  Human betacoronavirus 2c EMC/2012
  7stb-assembly1_E  TM=4.368E-01  e=2.556E+00  Saccharomyces cerevisiae S288C
  7twk-assembly1_A  TM=4.030E-01  e=7.629E-01  Mycena rosella
  7twk-assembly2_C  TM=4.094E-01  e=1.281E+00  Mycena rosella
  7twl-assembly2_C  TM=4.102E-01  e=1.209E+00  Mycena rosella

Secondary structure (DSSP, 8-state):
--HHHHHHHHHHHHHH-HHHHHHHHHTT-S-EEETTGGG--TTHHHHHHHHHHHTT--EEE---GGG--S---SHHHHSPPS----EESSS-HHHHHHIIIII----EESSTT----EEE--SGGGGGG--SSSEEEESS--HHHHHHHHH-SS-EEEHHHHTT--B-S-EEEE-SEE-HHHHHHHHTTBSS-EEE---EETTEEP---